Protein AF-A0A8T4TPI5-F1 (afdb_monomer)

Solvent-accessible surface area (backbone atoms only — not comparable to full-atom values): 15150 Å² total; per-residue (Å²): 133,92,78,91,82,72,87,60,70,64,58,47,64,71,56,67,77,68,87,88,70,86,59,66,70,62,62,51,50,67,58,43,61,70,60,72,73,58,93,68,73,50,94,55,44,44,75,39,58,54,72,59,51,50,54,52,34,55,71,71,66,66,53,58,93,90,56,84,72,44,51,48,48,31,82,65,56,78,74,47,68,67,57,54,51,52,48,50,54,56,45,48,72,74,40,58,87,75,62,61,73,71,59,54,55,55,50,50,52,54,70,44,34,49,74,21,34,40,31,26,70,84,42,61,72,38,48,58,44,23,30,44,40,48,43,45,55,70,75,71,49,50,73,70,53,52,50,47,44,38,54,46,42,55,54,49,48,58,56,32,62,35,44,85,76,35,74,43,80,77,46,77,47,76,46,98,88,69,51,75,49,71,43,70,44,73,34,29,50,46,75,75,43,47,87,52,65,66,60,49,48,43,39,73,71,65,38,46,64,59,44,53,13,51,50,43,13,46,70,76,48,66,70,75,60,84,85,52,52,53,44,56,51,50,61,53,52,49,35,72,77,31,56,77,41,33,59,57,48,52,52,52,47,54,54,56,70,74,92

Mean predicted aligned error: 12.54 Å

Structure (mmCIF, N/CA/C/O backbone):
data_AF-A0A8T4TPI5-F1
#
_entry.id   AF-A0A8T4TPI5-F1
#
loop_
_atom_site.group_PDB
_atom_site.id
_atom_site.type_symbol
_atom_site.label_atom_id
_atom_site.label_alt_id
_atom_site.label_comp_id
_atom_site.label_asym_id
_atom_site.label_entity_id
_atom_site.label_seq_id
_atom_site.pdbx_PDB_ins_code
_atom_site.Cartn_x
_atom_site.Cartn_y
_atom_site.Cartn_z
_atom_site.occupancy
_atom_site.B_iso_or_equiv
_atom_site.auth_seq_id
_atom_site.auth_comp_id
_atom_site.auth_asym_id
_atom_site.auth_atom_id
_atom_site.pdbx_PDB_model_num
ATOM 1 N N . MET A 1 1 ? -3.768 -23.698 -51.213 1.00 29.14 1 MET A N 1
ATOM 2 C CA . MET A 1 1 ? -3.410 -24.646 -50.132 1.00 29.14 1 MET A CA 1
ATOM 3 C C . MET A 1 1 ? -3.061 -23.866 -48.877 1.00 29.14 1 MET A C 1
ATOM 5 O O . MET A 1 1 ? -2.150 -23.052 -48.915 1.00 29.14 1 MET A O 1
ATOM 9 N N . LYS A 1 2 ? -3.807 -24.083 -47.787 1.00 34.25 2 LYS A N 1
ATOM 10 C CA . LYS A 1 2 ? -3.480 -23.578 -46.448 1.00 34.25 2 LYS A CA 1
ATOM 11 C C . LYS A 1 2 ? -2.189 -24.251 -45.969 1.00 34.25 2 LYS A C 1
ATOM 13 O O . LYS A 1 2 ? -2.152 -25.475 -45.899 1.00 34.25 2 LYS A O 1
ATOM 18 N N . LYS A 1 3 ? -1.179 -23.473 -45.583 1.00 27.05 3 LYS A N 1
ATOM 19 C CA . LYS A 1 3 ? -0.163 -23.897 -44.611 1.00 27.05 3 LYS A CA 1
ATOM 20 C C . LYS A 1 3 ? 0.016 -22.771 -43.600 1.00 27.05 3 LYS A C 1
ATOM 22 O O . LYS A 1 3 ? 0.669 -21.771 -43.865 1.00 27.05 3 LYS A O 1
ATOM 27 N N . ARG A 1 4 ? -0.665 -22.940 -42.464 1.00 37.34 4 ARG A N 1
ATOM 28 C CA . ARG A 1 4 ? -0.383 -22.251 -41.207 1.00 37.34 4 ARG A CA 1
ATOM 29 C C . ARG A 1 4 ? 0.904 -22.854 -40.653 1.00 37.34 4 ARG A C 1
ATOM 31 O O . ARG A 1 4 ? 0.915 -24.046 -40.369 1.00 37.34 4 ARG A O 1
ATOM 38 N N . ILE A 1 5 ? 1.940 -22.043 -40.501 1.00 31.45 5 ILE A N 1
ATOM 39 C CA . ILE A 1 5 ? 3.069 -22.287 -39.603 1.00 31.45 5 ILE A CA 1
ATOM 40 C C . ILE A 1 5 ? 3.511 -20.896 -39.135 1.00 31.45 5 ILE A C 1
ATOM 42 O O . ILE A 1 5 ? 3.711 -20.032 -39.977 1.00 31.45 5 ILE A O 1
ATOM 46 N N . LEU A 1 6 ? 3.731 -20.564 -37.875 1.00 27.95 6 LEU A N 1
ATOM 47 C CA . LEU A 1 6 ? 3.190 -20.962 -36.582 1.00 27.95 6 LEU A CA 1
ATOM 48 C C . LEU A 1 6 ? 3.851 -19.931 -35.631 1.00 27.95 6 LEU A C 1
ATOM 50 O O . LEU A 1 6 ? 5.059 -19.728 -35.754 1.00 27.95 6 LEU A O 1
ATOM 54 N N . PRO A 1 7 ? 3.137 -19.284 -34.697 1.00 31.83 7 PRO A N 1
ATOM 55 C CA . PRO A 1 7 ? 3.667 -18.284 -33.745 1.00 31.83 7 PRO A CA 1
ATOM 56 C C . PRO A 1 7 ? 4.712 -18.790 -32.722 1.00 31.83 7 PRO A C 1
ATOM 58 O O . PRO A 1 7 ? 4.902 -18.187 -31.671 1.00 31.83 7 PRO A O 1
ATOM 61 N N . TYR A 1 8 ? 5.402 -19.896 -33.001 1.00 32.34 8 TYR A N 1
ATOM 62 C CA . TYR A 1 8 ? 6.251 -20.617 -32.047 1.00 32.34 8 TYR A CA 1
ATOM 63 C C . TYR A 1 8 ? 7.688 -20.086 -31.990 1.00 32.34 8 TYR A C 1
ATOM 65 O O . TYR A 1 8 ? 8.479 -20.569 -31.188 1.00 32.34 8 TYR A O 1
ATOM 73 N N . LEU A 1 9 ? 8.035 -19.066 -32.782 1.00 28.03 9 LEU A N 1
ATOM 74 C CA . LEU A 1 9 ? 9.389 -18.506 -32.754 1.00 28.03 9 LEU A CA 1
ATOM 75 C C . LEU A 1 9 ? 9.625 -17.496 -31.619 1.00 28.03 9 LEU A C 1
ATOM 77 O O . LEU A 1 9 ? 10.772 -17.272 -31.256 1.00 28.03 9 LEU A O 1
ATOM 81 N N . ILE A 1 10 ? 8.576 -16.927 -31.010 1.00 33.97 10 ILE A N 1
ATOM 82 C CA . ILE A 1 10 ? 8.738 -15.997 -29.870 1.00 33.97 10 ILE A CA 1
ATOM 83 C C . ILE A 1 10 ? 8.586 -16.727 -28.527 1.00 33.97 10 ILE A C 1
ATOM 85 O O . ILE A 1 10 ? 9.301 -16.414 -27.577 1.00 33.97 10 ILE A O 1
ATOM 89 N N . ALA A 1 11 ? 7.803 -17.813 -28.488 1.00 31.47 11 ALA A N 1
ATOM 90 C CA . ALA A 1 11 ? 7.913 -18.818 -27.425 1.00 31.47 11 ALA A CA 1
ATOM 91 C C . ALA A 1 11 ? 9.338 -19.414 -27.340 1.00 31.47 11 ALA A C 1
ATOM 93 O O . ALA A 1 11 ? 9.777 -19.824 -26.269 1.00 31.47 11 ALA A O 1
ATOM 94 N N . GLY A 1 12 ? 10.094 -19.384 -28.446 1.00 28.28 12 GLY A N 1
ATOM 95 C CA . GLY A 1 12 ? 11.484 -19.836 -28.519 1.00 28.28 12 GLY A CA 1
ATOM 96 C C . GLY A 1 12 ? 12.511 -18.966 -27.783 1.00 28.28 12 GLY A C 1
ATOM 97 O O . GLY A 1 12 ? 13.580 -19.472 -27.473 1.00 28.28 12 GLY A O 1
ATOM 98 N N . LEU A 1 13 ? 12.219 -17.703 -27.445 1.00 28.77 13 LEU A N 1
ATOM 99 C CA . LEU A 1 13 ? 13.164 -16.862 -26.685 1.00 28.77 13 LEU A CA 1
ATOM 100 C C . LEU A 1 13 ? 12.911 -16.888 -25.176 1.00 28.77 13 LEU A C 1
ATOM 102 O O . LEU A 1 13 ? 13.855 -16.780 -24.401 1.00 28.77 13 LEU A O 1
ATOM 106 N N . ILE A 1 14 ? 11.671 -17.141 -24.757 1.00 38.47 14 ILE A N 1
ATOM 107 C CA . ILE A 1 14 ? 11.349 -17.427 -23.350 1.00 38.47 14 ILE A CA 1
ATOM 108 C C . ILE A 1 14 ? 11.743 -18.880 -23.009 1.00 38.47 14 ILE A C 1
ATOM 110 O O . ILE A 1 14 ? 12.145 -19.171 -21.887 1.00 38.47 14 ILE A O 1
ATOM 114 N N . GLY A 1 15 ? 11.740 -19.778 -24.005 1.00 28.55 15 GLY A N 1
ATOM 115 C CA . GLY A 1 15 ? 12.185 -21.169 -23.878 1.00 28.55 15 GLY A CA 1
ATOM 116 C C . GLY A 1 15 ? 13.703 -21.416 -23.901 1.00 28.55 15 GLY A C 1
ATOM 117 O O . GLY A 1 15 ? 14.108 -22.535 -23.608 1.00 28.55 15 GLY A O 1
ATOM 118 N N . MET A 1 16 ? 14.558 -20.430 -24.214 1.00 30.98 16 MET A N 1
ATOM 119 C CA . MET A 1 16 ? 16.025 -20.628 -24.249 1.00 30.98 16 MET A CA 1
ATOM 120 C C . MET A 1 16 ? 16.778 -20.166 -22.991 1.00 30.98 16 MET A C 1
ATOM 122 O O . MET A 1 16 ? 17.994 -20.319 -22.926 1.00 30.98 16 MET A O 1
ATOM 126 N N . ALA A 1 17 ? 16.076 -19.686 -21.961 1.00 30.77 17 ALA A N 1
ATOM 127 C CA . ALA A 1 17 ? 16.642 -19.509 -20.617 1.00 30.77 17 ALA A CA 1
ATOM 128 C C . ALA A 1 17 ? 16.324 -20.685 -19.672 1.00 30.77 17 ALA A C 1
ATOM 130 O O . ALA A 1 17 ? 16.552 -20.601 -18.469 1.00 30.77 17 ALA A O 1
ATOM 131 N N . GLY A 1 18 ? 15.807 -21.797 -20.198 1.00 34.53 18 GLY A N 1
ATOM 132 C CA . GLY A 1 18 ? 15.768 -23.057 -19.471 1.00 34.53 18 GLY A CA 1
ATOM 133 C C . GLY A 1 18 ? 17.001 -23.876 -19.811 1.00 34.53 18 GLY A C 1
ATOM 134 O O . GLY A 1 18 ? 17.026 -24.463 -20.882 1.00 34.53 18 GLY A O 1
ATOM 135 N N . LEU A 1 19 ? 17.989 -23.942 -18.916 1.00 31.08 19 LEU A N 1
ATOM 136 C CA . LEU A 1 19 ? 18.888 -25.097 -18.784 1.00 31.08 19 LEU A CA 1
ATOM 137 C C . LEU A 1 19 ? 19.578 -25.061 -17.410 1.00 31.08 19 LEU A C 1
ATOM 139 O O . LEU A 1 19 ? 20.742 -24.695 -17.282 1.00 31.08 19 LEU A O 1
ATOM 143 N N . ASN A 1 20 ? 18.799 -25.411 -16.381 1.00 32.03 20 ASN A N 1
ATOM 144 C CA . ASN A 1 20 ? 19.131 -26.356 -15.300 1.00 32.03 20 ASN A CA 1
ATOM 145 C C . ASN A 1 20 ? 18.455 -25.954 -13.987 1.00 32.03 20 ASN A C 1
ATOM 147 O O . ASN A 1 20 ? 18.952 -25.131 -13.229 1.00 32.03 20 ASN A O 1
ATOM 151 N N . GLY A 1 21 ? 17.328 -26.603 -13.721 1.00 30.94 21 GLY A N 1
ATOM 152 C CA . GLY A 1 21 ? 16.573 -26.495 -12.481 1.00 30.94 21 GLY A CA 1
ATOM 153 C C . GLY A 1 21 ? 15.093 -26.575 -12.805 1.00 30.94 21 GLY A C 1
ATOM 154 O O . GLY A 1 21 ? 14.614 -25.849 -13.671 1.00 30.94 21 GLY A O 1
ATOM 155 N N . ARG A 1 22 ? 14.357 -27.478 -12.154 1.00 37.44 22 ARG A N 1
ATOM 156 C CA . ARG A 1 22 ? 12.899 -27.335 -12.056 1.00 37.44 22 ARG A CA 1
ATOM 157 C C . ARG A 1 22 ? 12.634 -25.896 -11.612 1.00 37.44 22 ARG A C 1
ATOM 159 O O . ARG A 1 22 ? 13.161 -25.500 -10.583 1.00 37.44 22 ARG A O 1
ATOM 166 N N . THR A 1 23 ? 11.921 -25.107 -12.406 1.00 43.62 23 THR A N 1
ATOM 167 C CA . THR A 1 23 ? 11.711 -23.693 -12.093 1.00 43.62 23 THR A CA 1
ATOM 168 C C . THR A 1 23 ? 10.896 -23.582 -10.813 1.00 43.62 23 THR A C 1
ATOM 170 O O . THR A 1 23 ? 9.750 -24.035 -10.781 1.00 43.62 23 THR A O 1
ATOM 173 N N . ASP A 1 24 ? 11.472 -22.947 -9.794 1.00 43.09 24 ASP A N 1
ATOM 174 C CA . ASP A 1 24 ? 10.833 -22.614 -8.515 1.00 43.09 24 ASP A CA 1
ATOM 175 C C . ASP A 1 24 ? 9.445 -21.964 -8.692 1.00 43.09 24 ASP A C 1
ATOM 177 O O . ASP A 1 24 ? 8.563 -22.139 -7.860 1.00 43.09 24 ASP A O 1
ATOM 181 N N . ALA A 1 25 ? 9.196 -21.335 -9.845 1.00 36.22 25 ALA A N 1
ATOM 182 C CA . ALA A 1 25 ? 7.913 -20.765 -10.253 1.00 36.22 25 ALA A CA 1
ATOM 183 C C . ALA A 1 25 ? 6.732 -21.760 -10.296 1.00 36.22 25 ALA A C 1
ATOM 185 O O . ALA A 1 25 ? 5.597 -21.369 -10.038 1.00 36.22 25 ALA A O 1
ATOM 186 N N . GLN A 1 26 ? 6.960 -23.041 -10.615 1.00 34.03 26 GLN A N 1
ATOM 187 C CA . GLN A 1 26 ? 5.872 -24.029 -10.720 1.00 34.03 26 GLN A CA 1
ATOM 188 C C . GLN A 1 26 ? 5.568 -24.701 -9.369 1.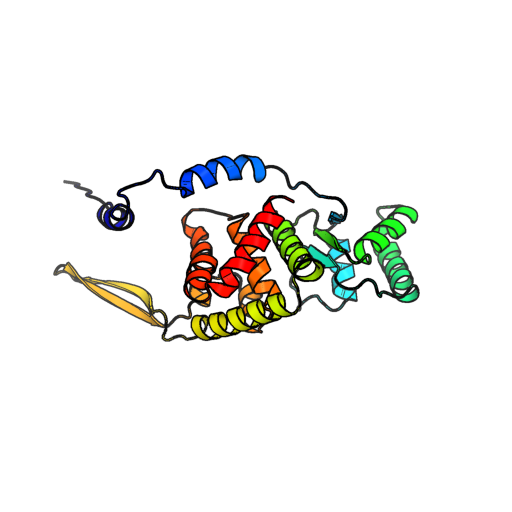00 34.03 26 GLN A C 1
ATOM 190 O O . GLN A 1 26 ? 4.421 -25.040 -9.099 1.00 34.03 26 GLN A O 1
ATOM 195 N N . ALA A 1 27 ? 6.569 -24.802 -8.484 1.00 37.50 27 ALA A N 1
ATOM 196 C CA . ALA A 1 27 ? 6.384 -25.209 -7.089 1.00 37.50 27 ALA A CA 1
ATOM 197 C C . ALA A 1 27 ? 5.752 -24.089 -6.237 1.00 37.50 27 ALA A C 1
ATOM 199 O O . ALA A 1 27 ? 4.955 -24.373 -5.345 1.00 37.50 27 ALA A O 1
ATOM 200 N N . GLN A 1 28 ? 6.046 -22.820 -6.552 1.00 42.03 28 GLN A N 1
ATOM 201 C CA . GLN A 1 28 ? 5.357 -21.661 -5.977 1.00 42.03 28 GLN A CA 1
ATOM 202 C C . GLN A 1 28 ? 3.863 -21.648 -6.342 1.00 42.03 28 GLN A C 1
ATOM 204 O O . GLN A 1 28 ? 3.039 -21.348 -5.488 1.00 42.03 28 GLN A O 1
ATOM 209 N N . TYR A 1 29 ? 3.491 -22.056 -7.560 1.00 39.28 29 TYR A N 1
ATOM 210 C CA . TYR A 1 29 ? 2.092 -22.068 -8.011 1.00 39.28 29 TYR A CA 1
ATOM 211 C C . TYR A 1 29 ? 1.203 -23.098 -7.282 1.00 39.28 29 TYR A C 1
ATOM 213 O O . TYR A 1 29 ? 0.083 -22.771 -6.897 1.00 39.28 29 TYR A O 1
ATOM 221 N N . GLU A 1 30 ? 1.692 -24.319 -7.032 1.00 36.88 30 GLU A N 1
ATOM 222 C CA . GLU A 1 30 ? 0.901 -25.373 -6.360 1.00 36.88 30 GLU A CA 1
ATOM 223 C C . GLU A 1 30 ? 0.801 -25.188 -4.829 1.00 36.88 30 GLU A C 1
ATOM 225 O O . GLU A 1 30 ? -0.139 -25.683 -4.204 1.00 36.88 30 GLU A O 1
ATOM 230 N N . GLY A 1 31 ? 1.734 -24.450 -4.210 1.00 40.59 31 GLY A N 1
ATOM 231 C CA . GLY A 1 31 ? 1.654 -24.058 -2.793 1.00 40.59 31 GLY A CA 1
ATOM 232 C C . GLY A 1 31 ? 0.689 -22.893 -2.534 1.00 40.59 31 GLY A C 1
ATOM 233 O O . GLY A 1 31 ? 0.001 -22.865 -1.515 1.00 40.59 31 GLY A O 1
ATOM 234 N N . VAL A 1 32 ? 0.588 -21.972 -3.494 1.00 43.09 32 VAL A N 1
ATOM 235 C CA . VAL A 1 32 ? -0.230 -20.752 -3.430 1.00 43.09 32 VAL A CA 1
ATOM 236 C C . VAL A 1 32 ? -1.726 -21.049 -3.619 1.00 43.09 32 VAL A C 1
ATOM 238 O O . VAL A 1 32 ? -2.560 -20.452 -2.947 1.00 43.09 32 VAL A O 1
ATOM 241 N N . GLU A 1 33 ? -2.099 -22.051 -4.420 1.00 37.97 33 GLU A N 1
ATOM 242 C CA . GLU A 1 33 ? -3.508 -22.388 -4.695 1.00 37.97 33 GLU A CA 1
ATOM 243 C C . GLU A 1 33 ? -4.279 -22.933 -3.467 1.00 37.97 33 GLU A C 1
ATOM 245 O O . GLU A 1 33 ? -5.498 -22.780 -3.384 1.00 37.97 33 GLU A O 1
ATOM 250 N N . LYS A 1 34 ? -3.583 -23.509 -2.471 1.00 41.25 34 LYS A N 1
ATOM 251 C CA . LYS A 1 34 ? -4.183 -23.922 -1.182 1.00 41.25 34 LYS A CA 1
ATOM 252 C C . LYS A 1 34 ? -4.255 -22.798 -0.145 1.00 41.25 34 LYS A C 1
ATOM 254 O O . LYS A 1 34 ? -5.138 -22.845 0.706 1.00 41.25 34 LYS A O 1
ATOM 259 N N . TRP A 1 35 ? -3.373 -21.802 -0.226 1.00 43.84 35 TRP A N 1
ATOM 260 C CA . TRP A 1 35 ? -3.414 -20.602 0.619 1.00 43.84 35 TRP A CA 1
ATOM 261 C C . TRP A 1 35 ? -4.467 -19.600 0.109 1.00 43.84 35 TRP A C 1
ATOM 263 O O . TRP A 1 35 ? -5.237 -19.039 0.880 1.00 43.84 35 TRP A O 1
ATOM 273 N N . LEU A 1 36 ? -4.614 -19.476 -1.214 1.00 42.94 36 LEU A N 1
ATOM 274 C CA . LEU A 1 36 ? -5.522 -18.534 -1.875 1.00 42.94 36 LEU A CA 1
ATOM 275 C C . LEU A 1 36 ? -7.024 -18.830 -1.722 1.00 42.94 36 LEU A C 1
ATOM 277 O O . LEU A 1 36 ? -7.832 -18.006 -2.152 1.00 42.94 36 LEU A O 1
ATOM 281 N N . GLN A 1 37 ? -7.463 -19.964 -1.163 1.00 47.22 37 GLN A N 1
ATOM 282 C CA . GLN A 1 37 ? -8.887 -20.345 -1.212 1.00 47.22 37 GLN A CA 1
ATOM 283 C C . GLN A 1 37 ? -9.767 -19.855 -0.052 1.00 47.22 37 GLN A C 1
ATOM 285 O O . GLN A 1 37 ? -10.985 -19.841 -0.219 1.00 47.22 37 GLN A O 1
ATOM 290 N N . ALA A 1 38 ? -9.220 -19.320 1.040 1.00 51.44 38 ALA A N 1
ATOM 291 C CA . ALA A 1 38 ? -10.027 -18.654 2.066 1.00 51.44 38 ALA A CA 1
ATOM 292 C C . ALA A 1 38 ? -9.346 -17.368 2.538 1.00 51.44 38 ALA A C 1
ATOM 294 O O . ALA A 1 38 ? -8.175 -17.377 2.894 1.00 51.44 38 ALA A O 1
ATOM 295 N N . ARG A 1 39 ? -10.089 -16.257 2.551 1.00 65.81 39 ARG A N 1
ATOM 296 C CA . ARG A 1 39 ? -9.702 -15.056 3.295 1.00 65.81 39 ARG A CA 1
ATOM 297 C C . ARG A 1 39 ? -9.785 -15.423 4.778 1.00 65.81 39 ARG A C 1
ATOM 299 O O . ARG A 1 39 ? -10.883 -15.484 5.324 1.00 65.81 39 ARG A O 1
ATOM 306 N N . VAL A 1 40 ? -8.662 -15.783 5.394 1.00 74.31 40 VAL A N 1
ATOM 307 C CA . VAL A 1 40 ? -8.619 -16.140 6.817 1.00 74.31 40 VAL A CA 1
ATOM 308 C C . VAL A 1 40 ? -8.260 -14.886 7.601 1.00 74.31 40 VAL A C 1
ATOM 310 O O . VAL A 1 40 ? -7.127 -14.420 7.532 1.00 74.31 40 VAL A O 1
ATOM 313 N N . LEU A 1 41 ? -9.245 -14.332 8.308 1.00 80.12 41 LEU A N 1
ATOM 314 C CA . LEU A 1 41 ? -9.031 -13.199 9.204 1.00 80.12 41 LEU A CA 1
ATOM 315 C C . LEU A 1 41 ? -8.348 -13.666 10.485 1.00 80.12 41 LEU A C 1
ATOM 317 O O . LEU A 1 41 ? -8.729 -14.684 11.070 1.00 80.12 41 LEU A O 1
ATOM 321 N N . GLN A 1 42 ? -7.369 -12.892 10.928 1.00 83.06 42 GLN A N 1
ATOM 322 C CA . GLN A 1 42 ? -6.704 -13.064 12.209 1.00 83.06 42 GLN A CA 1
ATOM 323 C C . GLN A 1 42 ? -7.327 -12.201 13.309 1.00 83.06 42 GLN A C 1
ATOM 325 O O . GLN A 1 42 ? -8.205 -11.368 13.080 1.00 83.06 42 GLN A O 1
ATOM 330 N N . GLU A 1 43 ? -6.843 -12.385 14.537 1.00 82.88 43 GLU A N 1
ATOM 331 C CA . GLU A 1 43 ? -7.146 -11.461 15.624 1.00 82.88 43 GLU A CA 1
ATOM 332 C C . GLU A 1 43 ? -6.717 -10.033 15.246 1.00 82.88 43 GLU A C 1
ATOM 334 O O . GLU A 1 43 ? -5.589 -9.791 14.817 1.00 82.88 43 GLU A O 1
ATOM 339 N N . GLY A 1 44 ? -7.637 -9.079 15.403 1.00 81.19 44 GLY A N 1
ATOM 340 C CA . GLY A 1 44 ? -7.417 -7.698 14.977 1.00 81.19 44 GLY A CA 1
ATOM 341 C C . GLY A 1 44 ? -7.809 -7.416 13.523 1.00 81.19 44 GLY A C 1
ATOM 342 O O . GLY A 1 44 ? -7.658 -6.282 13.081 1.00 81.19 44 GLY A O 1
ATOM 343 N N . GLU A 1 45 ? -8.336 -8.389 12.779 1.00 88.75 45 GLU A N 1
ATOM 344 C CA . GLU A 1 45 ? -8.785 -8.207 11.395 1.00 88.75 45 GLU A CA 1
ATOM 345 C C . GLU A 1 45 ? -10.298 -8.394 11.291 1.00 88.75 45 GLU A C 1
ATOM 347 O O . GLU A 1 45 ? -10.850 -9.391 11.761 1.00 88.75 45 GLU A O 1
ATOM 352 N N . TYR A 1 46 ? -10.985 -7.426 10.686 1.00 84.19 46 TYR A N 1
ATOM 353 C CA . TYR A 1 46 ? -12.444 -7.374 10.724 1.00 84.19 46 TYR A CA 1
ATOM 354 C C . TYR A 1 46 ? -13.040 -6.991 9.381 1.00 84.19 46 TYR A C 1
ATOM 356 O O . TYR A 1 46 ? -12.678 -5.975 8.789 1.00 84.19 46 TYR A O 1
ATOM 364 N N . GLU A 1 47 ? -14.035 -7.765 8.961 1.00 84.38 47 GLU A N 1
ATOM 365 C CA . GLU A 1 47 ? -14.939 -7.385 7.884 1.00 84.38 47 GLU A CA 1
ATOM 366 C C . GLU A 1 47 ? -16.056 -6.486 8.406 1.00 84.38 47 GLU A C 1
ATOM 368 O O . GLU A 1 47 ? -16.678 -6.760 9.438 1.00 84.38 47 GLU A O 1
ATOM 373 N N . VAL A 1 48 ? -16.337 -5.419 7.662 1.00 74.00 48 VAL A N 1
ATOM 374 C CA . VAL A 1 48 ? -17.464 -4.523 7.916 1.00 74.00 48 VAL A CA 1
ATOM 375 C C . VAL A 1 48 ? -18.230 -4.245 6.619 1.00 74.00 48 VAL A C 1
ATOM 377 O O . VAL A 1 48 ? -17.641 -4.283 5.535 1.00 74.00 48 VAL A O 1
ATOM 380 N N . PRO A 1 49 ? -19.534 -3.924 6.687 1.00 77.19 49 PRO A N 1
ATOM 381 C CA . PRO A 1 49 ? -20.281 -3.521 5.499 1.00 77.19 49 PRO A CA 1
ATOM 382 C C . PRO A 1 49 ? -19.655 -2.294 4.821 1.00 77.19 49 PRO A C 1
ATOM 384 O O . PRO A 1 49 ? -19.263 -1.356 5.512 1.00 77.19 49 PRO A O 1
ATOM 387 N N . GLN A 1 50 ? -19.627 -2.230 3.485 1.00 78.00 50 GLN A N 1
ATOM 388 C CA . GLN A 1 50 ? -18.970 -1.124 2.754 1.00 78.00 50 GLN A CA 1
ATOM 389 C C . GLN A 1 50 ? -19.448 0.265 3.214 1.00 78.00 50 GLN A C 1
ATOM 391 O O . GLN A 1 50 ? -18.645 1.149 3.474 1.00 78.00 50 GLN A O 1
ATOM 396 N N . LYS A 1 51 ? -20.755 0.436 3.436 1.00 73.50 51 LYS A N 1
ATOM 397 C CA . LYS A 1 51 ? -21.335 1.699 3.928 1.00 73.50 51 LYS A CA 1
ATOM 398 C C . LYS A 1 51 ? -20.772 2.168 5.279 1.00 73.50 51 LYS A C 1
ATOM 400 O O . LYS A 1 51 ? -20.758 3.361 5.561 1.00 73.50 51 LYS A O 1
ATOM 405 N N . VAL A 1 52 ? -20.353 1.229 6.132 1.00 73.56 52 VAL A N 1
ATOM 406 C CA . VAL A 1 52 ? -19.734 1.519 7.433 1.00 73.56 52 VAL A CA 1
ATOM 407 C C . VAL A 1 52 ? -18.342 2.089 7.206 1.00 73.56 52 VAL A C 1
ATOM 409 O O . VAL A 1 52 ? -17.974 3.106 7.790 1.00 73.56 52 VAL A O 1
ATOM 412 N N . LEU A 1 53 ? -17.590 1.420 6.336 1.00 76.62 53 LEU A N 1
ATOM 413 C CA . LEU A 1 53 ? -16.252 1.811 5.934 1.00 76.62 53 LEU A CA 1
ATOM 414 C C . LEU A 1 53 ? -16.257 3.196 5.266 1.00 76.62 53 LEU A C 1
ATOM 416 O O . LEU A 1 53 ? -15.500 4.072 5.679 1.00 76.62 53 LEU A O 1
ATOM 420 N N . ASP A 1 54 ? -17.177 3.428 4.328 1.00 76.75 54 ASP A N 1
ATOM 421 C CA . ASP A 1 54 ? -17.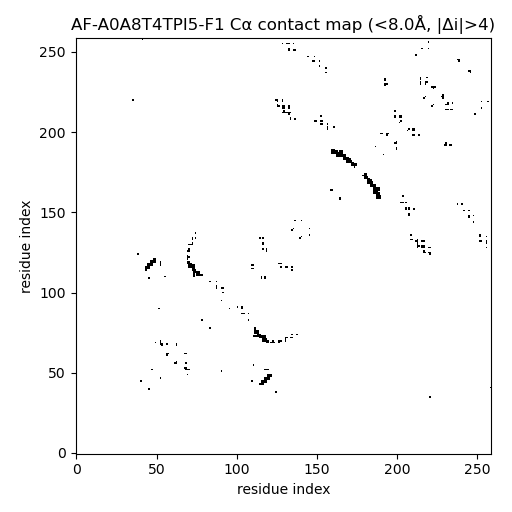336 4.704 3.622 1.00 76.75 54 ASP A CA 1
ATOM 422 C C . ASP A 1 54 ? -17.587 5.867 4.590 1.00 76.75 54 ASP A C 1
ATOM 424 O O . ASP A 1 54 ? -16.896 6.885 4.543 1.00 76.75 54 ASP A O 1
ATOM 428 N N . ALA A 1 55 ? -18.537 5.704 5.517 1.00 73.38 55 ALA A N 1
ATOM 429 C CA . ALA A 1 55 ? -18.880 6.736 6.493 1.00 73.38 55 ALA A CA 1
ATOM 430 C C . ALA A 1 55 ? -17.716 7.054 7.451 1.00 73.38 55 ALA A C 1
ATOM 432 O O . ALA A 1 55 ? -17.512 8.210 7.833 1.00 73.38 55 ALA A O 1
ATOM 433 N N . TRP A 1 56 ? -16.934 6.042 7.836 1.00 75.56 56 TRP A N 1
ATOM 434 C CA . TRP A 1 56 ? -15.740 6.225 8.663 1.00 75.56 56 TRP A CA 1
ATOM 435 C C . TRP A 1 56 ? -14.639 7.003 7.930 1.00 75.56 56 TRP A C 1
ATOM 437 O O . TRP A 1 56 ? -14.054 7.939 8.481 1.00 75.56 56 TRP A O 1
ATOM 447 N N . VAL A 1 57 ? -14.384 6.654 6.671 1.00 75.38 57 VAL A N 1
ATOM 448 C CA . VAL A 1 57 ? -13.379 7.317 5.833 1.00 75.38 57 VAL A CA 1
ATOM 449 C C . VAL A 1 57 ? -13.785 8.761 5.511 1.00 75.38 57 VAL A C 1
ATOM 451 O O . VAL A 1 57 ? -12.947 9.666 5.593 1.00 75.38 57 VAL A O 1
ATOM 454 N N . GLU A 1 58 ? -15.061 9.007 5.191 1.00 74.12 58 GLU A N 1
ATOM 455 C CA . GLU A 1 58 ? -15.602 10.359 4.983 1.00 74.12 58 GLU A CA 1
ATOM 456 C C . GLU A 1 58 ? -15.357 11.230 6.221 1.00 74.12 58 GLU A C 1
ATOM 458 O O . GLU A 1 58 ? -14.898 12.370 6.115 1.00 74.12 58 GLU A O 1
ATOM 463 N N . PHE A 1 59 ? -15.585 10.673 7.413 1.00 72.12 59 PHE A N 1
ATOM 464 C CA . PHE A 1 59 ? -15.337 11.373 8.666 1.00 72.12 59 PHE A CA 1
ATOM 465 C C . PHE A 1 59 ? -13.858 11.722 8.876 1.00 72.12 59 PHE A C 1
ATOM 467 O O . PHE A 1 59 ? -13.543 12.856 9.251 1.00 72.12 59 PHE A O 1
ATOM 474 N N . ARG A 1 60 ? -12.943 10.781 8.602 1.00 70.00 60 ARG A N 1
ATOM 475 C CA . ARG A 1 60 ? -11.493 11.040 8.650 1.00 70.00 60 ARG A CA 1
ATOM 476 C C . ARG A 1 60 ? -11.037 12.048 7.589 1.00 70.00 60 ARG A C 1
ATOM 478 O O . ARG A 1 60 ? -9.921 12.550 7.683 1.00 70.00 60 ARG A O 1
ATOM 485 N N . LYS A 1 61 ? -11.903 12.392 6.625 1.00 70.69 61 LYS A N 1
ATOM 486 C CA . LYS A 1 61 ? -11.586 13.187 5.426 1.00 70.69 61 LYS A CA 1
ATOM 487 C C . LYS A 1 61 ? -10.466 12.559 4.603 1.00 70.69 61 LYS A C 1
ATOM 489 O O . LYS A 1 61 ? -9.674 13.264 3.983 1.00 70.69 61 LYS A O 1
ATOM 494 N N . GLU A 1 62 ? -10.403 11.236 4.625 1.00 64.94 62 GLU A N 1
ATOM 495 C CA . GLU A 1 62 ? -9.362 10.473 3.944 1.00 64.94 62 GLU A CA 1
ATOM 496 C C . GLU A 1 62 ? -9.809 9.921 2.599 1.00 64.94 62 GLU A C 1
ATOM 498 O O . GLU A 1 62 ? -8.961 9.487 1.831 1.00 64.94 62 GLU A O 1
ATOM 503 N N . ALA A 1 63 ? -11.104 9.993 2.271 1.00 55.94 63 ALA A N 1
ATOM 504 C CA . ALA A 1 63 ? -11.589 9.626 0.946 1.00 55.94 63 ALA A CA 1
ATOM 505 C C . ALA A 1 63 ? -11.042 10.623 -0.091 1.00 55.94 63 ALA A C 1
ATOM 507 O O . ALA A 1 63 ? -11.439 11.797 -0.073 1.00 55.94 63 ALA A O 1
ATOM 508 N N . PRO A 1 64 ? -10.186 10.197 -1.035 1.00 50.97 64 PRO A N 1
ATOM 509 C CA . PRO A 1 64 ? -9.920 10.999 -2.212 1.00 50.97 64 PRO A CA 1
ATOM 510 C C . PRO A 1 64 ? -11.209 11.029 -3.043 1.00 50.97 64 PRO A C 1
ATOM 512 O O . PRO A 1 64 ? -11.803 9.988 -3.304 1.00 50.97 64 PRO A O 1
ATOM 515 N N . ASN A 1 65 ? -11.671 12.232 -3.395 1.00 43.19 65 ASN A N 1
ATOM 516 C CA . ASN A 1 65 ? -12.915 12.532 -4.121 1.00 43.19 65 ASN A CA 1
ATOM 517 C C . ASN A 1 65 ? -13.464 11.379 -4.998 1.00 43.19 65 ASN A C 1
ATOM 519 O O . ASN A 1 65 ? -13.139 11.289 -6.179 1.00 43.19 65 ASN A O 1
ATOM 523 N N . GLY A 1 66 ? -14.354 10.552 -4.437 1.00 48.22 66 GLY A N 1
ATOM 524 C CA . GLY A 1 66 ? -15.107 9.535 -5.179 1.00 48.22 66 GLY A CA 1
ATOM 525 C C . GLY A 1 66 ? -14.457 8.153 -5.337 1.00 48.22 66 GLY A C 1
ATOM 526 O O . GLY A 1 66 ? -15.053 7.320 -6.017 1.00 48.22 66 GLY A O 1
ATOM 527 N N . ILE A 1 67 ? -13.302 7.880 -4.721 1.00 53.56 67 ILE A N 1
ATOM 528 C CA . ILE A 1 67 ? -12.696 6.537 -4.702 1.00 53.56 67 ILE A CA 1
ATOM 529 C C . ILE A 1 67 ? -13.192 5.789 -3.460 1.00 53.56 67 ILE A C 1
ATOM 531 O O . ILE A 1 67 ? -13.012 6.250 -2.332 1.00 53.56 67 ILE A O 1
ATOM 535 N N . GLY A 1 68 ? -13.840 4.641 -3.672 1.00 62.47 68 GLY A N 1
ATOM 536 C CA . GLY A 1 68 ? -14.257 3.752 -2.589 1.00 62.47 68 GLY A CA 1
ATOM 537 C C . GLY A 1 68 ? -13.044 3.066 -1.969 1.00 62.47 68 GLY A C 1
ATOM 538 O O . GLY A 1 68 ? -12.289 2.393 -2.669 1.00 62.47 68 GLY A O 1
ATOM 539 N N . ILE A 1 69 ? -12.854 3.233 -0.661 1.00 74.81 69 ILE A N 1
ATOM 540 C CA . ILE A 1 69 ? -11.811 2.526 0.083 1.00 74.81 69 ILE A CA 1
ATOM 541 C C . ILE A 1 69 ? -12.323 1.124 0.414 1.00 74.81 69 ILE A C 1
ATOM 543 O O . ILE A 1 69 ? -13.399 0.969 0.990 1.00 74.81 69 ILE A O 1
ATOM 547 N N . ASN A 1 70 ? -11.546 0.100 0.064 1.00 84.81 70 ASN A N 1
ATOM 548 C CA . ASN A 1 70 ? -11.892 -1.300 0.322 1.00 84.81 70 ASN A CA 1
ATOM 549 C C . ASN A 1 70 ? -11.334 -1.821 1.657 1.00 84.81 70 ASN A C 1
ATOM 551 O O . ASN A 1 70 ? -11.758 -2.874 2.129 1.00 84.81 70 ASN A O 1
ATOM 555 N N . GLY A 1 71 ? -10.407 -1.101 2.284 1.00 87.62 71 GLY A N 1
ATOM 556 C CA . GLY A 1 71 ? -9.876 -1.416 3.604 1.00 87.62 71 GLY A CA 1
ATOM 557 C C . GLY A 1 71 ? -8.896 -0.356 4.090 1.00 87.62 71 GLY A C 1
ATOM 558 O O . GLY A 1 71 ? -8.474 0.494 3.313 1.00 87.62 71 GLY A O 1
ATOM 559 N N . PHE A 1 72 ? -8.587 -0.378 5.382 1.00 87.12 72 PHE A N 1
ATOM 560 C CA . PHE A 1 72 ? -7.518 0.421 5.967 1.00 87.12 72 PHE A CA 1
ATOM 561 C C . PHE A 1 72 ? -6.937 -0.271 7.207 1.00 87.12 72 PHE A C 1
ATOM 563 O O . PHE A 1 72 ? -7.651 -0.873 8.018 1.00 87.12 72 PHE A O 1
ATOM 570 N N . TYR A 1 73 ? -5.635 -0.115 7.398 1.00 90.19 73 TYR A N 1
ATOM 571 C CA . TYR A 1 73 ? -4.957 -0.350 8.662 1.00 90.19 73 TYR A CA 1
ATOM 572 C C . TYR A 1 73 ? -5.087 0.871 9.591 1.00 90.19 73 TYR A C 1
ATOM 574 O O . TYR A 1 73 ? -4.805 2.014 9.212 1.00 90.19 73 TYR A O 1
ATOM 582 N N . GLN A 1 74 ? -5.513 0.647 10.837 1.00 87.00 74 GLN A N 1
ATOM 583 C CA . GLN A 1 74 ? -5.701 1.713 11.816 1.00 87.00 74 GLN A CA 1
ATOM 584 C C . GLN A 1 74 ? -4.383 2.082 12.510 1.00 87.00 74 GLN A C 1
ATOM 586 O O . GLN A 1 74 ? -3.917 1.397 13.422 1.00 87.00 74 GLN A O 1
ATOM 591 N N . THR A 1 75 ? -3.813 3.221 12.114 1.00 81.69 75 THR A N 1
ATOM 592 C CA . THR A 1 75 ? -2.507 3.708 12.590 1.00 81.69 75 THR A CA 1
ATOM 593 C C . THR A 1 75 ? -2.580 4.535 13.881 1.00 81.69 75 THR A C 1
ATOM 595 O O . THR A 1 75 ? -1.654 4.475 14.696 1.00 81.69 75 THR A O 1
ATOM 598 N N . ASP A 1 76 ? -3.666 5.287 14.111 1.00 72.31 76 ASP A N 1
ATOM 599 C CA . ASP A 1 76 ? -3.814 6.179 15.275 1.00 72.31 76 ASP A CA 1
ATOM 600 C C . ASP A 1 76 ? -5.063 5.852 16.115 1.00 72.31 76 ASP A C 1
ATOM 602 O O . ASP A 1 76 ? -6.187 5.906 15.637 1.00 72.31 76 ASP A O 1
ATOM 606 N N . GLY A 1 77 ? -4.890 5.546 17.402 1.00 69.44 77 GLY A N 1
ATOM 607 C CA . GLY A 1 77 ? -5.998 5.260 18.324 1.00 69.44 77 GLY A CA 1
ATOM 608 C C . GLY A 1 77 ? -6.622 6.498 18.985 1.00 69.44 77 GLY A C 1
ATOM 609 O O . GLY A 1 77 ? -7.373 6.358 19.946 1.00 69.44 77 GLY A O 1
ATOM 610 N N . LYS A 1 78 ? -6.265 7.717 18.558 1.00 66.94 78 LYS A N 1
ATOM 611 C CA . LYS A 1 78 ? -6.541 8.973 19.290 1.00 66.94 78 LYS A CA 1
ATOM 612 C C . LYS A 1 78 ? -7.941 9.578 19.137 1.00 66.94 78 LYS A C 1
ATOM 614 O O . LYS A 1 78 ? -8.127 10.733 19.526 1.00 66.94 78 LYS A O 1
ATOM 619 N N . TYR A 1 79 ? -8.934 8.881 18.591 1.00 70.44 79 TYR A N 1
ATOM 620 C CA . TYR A 1 79 ? -10.259 9.500 18.464 1.00 70.44 79 TYR A CA 1
ATOM 621 C C . TYR A 1 79 ? -10.859 9.792 19.837 1.00 70.44 79 TYR A C 1
ATOM 623 O O . TYR A 1 79 ? -10.953 8.919 20.700 1.00 70.44 79 TYR A O 1
ATOM 631 N N . SER A 1 80 ? -11.249 11.050 20.043 1.00 67.19 80 SER A N 1
ATOM 632 C CA . SER A 1 80 ? -11.842 11.473 21.305 1.00 67.19 80 SER A CA 1
ATOM 633 C C . SER A 1 80 ? -13.197 10.795 21.516 1.00 67.19 80 SER A C 1
ATOM 635 O O . SER A 1 80 ? -13.866 10.386 20.563 1.00 67.19 80 SER A O 1
ATOM 637 N N . LYS A 1 81 ? -13.646 10.718 22.770 1.00 71.25 81 LYS A N 1
ATOM 638 C CA . LYS A 1 81 ? -14.974 10.186 23.083 1.00 71.25 81 LYS A CA 1
ATOM 639 C C . LYS A 1 81 ? -16.073 10.956 22.344 1.00 71.25 81 LYS A C 1
ATOM 641 O O . LYS A 1 81 ? -16.987 10.341 21.820 1.00 71.25 81 LYS A O 1
ATOM 646 N N . GLU A 1 82 ? -15.950 12.275 22.234 1.00 69.00 82 GLU A N 1
ATOM 647 C CA . GLU A 1 82 ? -16.903 13.131 21.516 1.00 69.00 82 GLU A CA 1
ATOM 648 C C . GLU A 1 82 ? -16.947 12.809 20.019 1.00 69.00 82 GLU A C 1
ATOM 650 O O . GLU A 1 82 ? -18.014 12.832 19.413 1.00 69.00 82 GLU A O 1
ATOM 655 N N . THR A 1 83 ? -15.795 12.473 19.432 1.00 68.50 83 THR A N 1
ATOM 656 C CA . THR A 1 83 ? -15.697 12.020 18.040 1.00 68.50 83 THR A CA 1
ATOM 657 C C . THR A 1 83 ? -16.430 10.695 17.852 1.00 68.50 83 THR A C 1
ATOM 659 O O . THR A 1 83 ? -17.253 10.560 16.948 1.00 68.50 83 THR A O 1
ATOM 662 N N . ILE A 1 84 ? -16.171 9.737 18.742 1.00 70.31 84 ILE A N 1
ATOM 663 C CA . ILE A 1 84 ? -16.819 8.425 18.737 1.00 70.31 84 ILE A CA 1
ATOM 664 C C . ILE A 1 84 ? -18.335 8.565 18.966 1.00 70.31 84 ILE A C 1
ATOM 666 O O . ILE A 1 84 ? -19.118 7.932 18.264 1.00 70.31 84 ILE A O 1
ATOM 670 N N . ASP A 1 85 ? -18.768 9.418 19.894 1.00 71.12 85 ASP A N 1
ATOM 671 C CA . ASP A 1 85 ? -20.182 9.639 20.217 1.00 71.12 85 ASP A CA 1
ATOM 672 C C . ASP A 1 85 ? -20.927 10.349 19.069 1.00 71.12 85 ASP A C 1
ATOM 674 O O . ASP A 1 85 ? -22.036 9.943 18.715 1.00 71.12 85 ASP A O 1
ATOM 678 N N . TYR A 1 86 ? -20.312 11.349 18.424 1.00 69.25 86 TYR A N 1
ATOM 679 C CA . TYR A 1 86 ? -20.857 11.991 17.219 1.00 69.25 86 TYR A CA 1
ATOM 680 C C . TYR A 1 86 ? -21.035 10.987 16.078 1.00 69.25 86 TYR A C 1
ATOM 682 O O . TYR A 1 86 ? -22.079 10.948 15.420 1.00 69.25 86 TYR A O 1
ATOM 690 N N . LEU A 1 87 ? -20.025 10.142 15.864 1.00 66.25 87 LEU A N 1
ATOM 691 C CA . LEU A 1 87 ? -20.074 9.095 14.859 1.00 66.25 87 LEU A CA 1
ATOM 692 C C . LEU A 1 87 ? -21.167 8.078 15.163 1.00 66.25 87 LEU A C 1
ATOM 694 O O . LEU A 1 87 ? -21.943 7.777 14.264 1.00 66.25 87 LEU A O 1
ATOM 698 N N . LYS A 1 88 ? -21.299 7.624 16.416 1.00 69.06 88 LYS A N 1
ATOM 699 C CA . LYS A 1 88 ? -22.413 6.777 16.870 1.00 69.06 88 LYS A CA 1
ATOM 700 C C . LYS A 1 88 ? -23.766 7.423 16.606 1.00 69.06 88 LYS A C 1
ATOM 702 O O . LYS A 1 88 ? -24.694 6.733 16.193 1.00 69.06 88 LYS A O 1
ATOM 707 N N . GLU A 1 89 ? -23.910 8.733 16.798 1.00 69.00 89 GLU A N 1
ATOM 708 C CA . GLU A 1 89 ? -25.161 9.438 16.501 1.00 69.00 89 GLU A CA 1
ATOM 709 C C . GLU A 1 89 ? -25.470 9.458 14.994 1.00 69.00 89 GLU A C 1
ATOM 711 O O . GLU A 1 89 ? -26.598 9.163 14.591 1.00 69.00 89 GLU A O 1
ATOM 716 N N . LYS A 1 90 ? -24.475 9.754 14.148 1.00 64.69 90 LYS A N 1
ATOM 717 C CA . LYS A 1 90 ? -24.616 9.696 12.683 1.00 64.69 90 LYS A CA 1
ATOM 718 C C . LYS A 1 90 ? -24.916 8.270 12.201 1.00 64.69 90 LYS A C 1
ATOM 720 O O . LYS A 1 90 ? -25.895 8.060 11.488 1.00 64.69 90 LYS A O 1
ATOM 725 N N . PHE A 1 91 ? -24.145 7.290 12.671 1.00 66.38 91 PHE A N 1
ATOM 726 C CA . PHE A 1 91 ? -24.301 5.870 12.353 1.00 66.38 91 PHE A CA 1
ATOM 727 C C . PHE A 1 91 ? -25.636 5.313 12.807 1.00 66.38 91 PHE A C 1
ATOM 729 O O . PHE A 1 91 ? -26.292 4.605 12.056 1.00 66.38 91 PHE A O 1
ATOM 736 N N . SER A 1 92 ? -26.057 5.614 14.035 1.00 60.59 92 SER A N 1
ATOM 737 C CA . SER A 1 92 ? -27.321 5.105 14.560 1.00 60.59 92 SER A CA 1
ATOM 738 C C . SER A 1 92 ? -28.499 5.606 13.737 1.00 60.59 92 SER A C 1
ATOM 740 O O . SER A 1 92 ? -29.443 4.852 13.572 1.00 60.59 92 SER A O 1
ATOM 742 N N . LYS A 1 93 ? -28.457 6.796 13.127 1.00 60.22 93 LYS A N 1
ATOM 743 C CA . LYS A 1 93 ? -29.520 7.256 12.213 1.00 60.22 93 LYS A CA 1
ATOM 744 C C . LYS A 1 93 ? -29.549 6.487 10.884 1.00 60.22 93 LYS A C 1
ATOM 746 O O . LYS A 1 93 ? -30.632 6.254 10.360 1.00 60.22 93 LYS A O 1
ATOM 751 N N . GLU A 1 94 ? -28.403 6.044 10.374 1.00 55.22 94 GLU A N 1
ATOM 752 C CA . GLU A 1 94 ? -28.295 5.319 9.094 1.00 55.22 94 GLU A CA 1
ATOM 753 C C . GLU A 1 94 ? -28.411 3.784 9.244 1.00 55.22 94 GLU A C 1
ATOM 755 O O . GLU A 1 94 ? -28.910 3.097 8.350 1.00 55.22 94 GLU A O 1
ATOM 760 N N . ILE A 1 95 ? -28.015 3.236 10.398 1.00 49.62 95 ILE A N 1
ATOM 761 C CA . ILE A 1 95 ? -28.001 1.797 10.726 1.00 49.62 95 ILE A CA 1
ATOM 762 C C . ILE A 1 95 ? -29.157 1.379 11.649 1.00 49.62 95 ILE A C 1
ATOM 764 O O . ILE A 1 95 ? -29.431 0.188 11.753 1.00 49.62 95 ILE A O 1
ATOM 768 N N . SER A 1 96 ? -29.914 2.300 12.263 1.00 46.56 96 SER A N 1
ATOM 769 C CA . SER A 1 96 ? -31.106 1.956 13.080 1.00 46.56 96 SER A CA 1
ATOM 770 C C . SER A 1 96 ? -32.190 1.182 12.323 1.00 46.56 96 SER A C 1
ATOM 772 O O . SER A 1 96 ? -33.050 0.573 12.952 1.00 46.56 96 SER A O 1
ATOM 774 N N . SER A 1 97 ? -32.137 1.144 10.990 1.00 50.50 97 SER A N 1
ATOM 775 C CA . SER A 1 97 ? -32.968 0.255 10.171 1.00 50.50 97 SER A CA 1
ATOM 776 C C . SER A 1 97 ? -32.501 -1.211 10.161 1.00 50.50 97 SER A C 1
ATOM 778 O O . SER A 1 97 ? -33.226 -2.066 9.658 1.00 50.50 97 SER A O 1
ATOM 780 N N . MET A 1 98 ? -31.313 -1.513 10.698 1.00 47.34 98 MET A N 1
ATOM 781 C CA . MET A 1 98 ? -30.663 -2.821 10.603 1.00 47.34 98 MET A CA 1
ATOM 782 C C . MET A 1 98 ? -30.303 -3.468 11.957 1.00 47.34 98 MET A C 1
ATOM 784 O O . MET A 1 98 ? -30.555 -4.662 12.062 1.00 47.34 98 MET A O 1
ATOM 788 N N . HIS A 1 99 ? -29.795 -2.772 12.998 1.00 50.66 99 HIS A N 1
ATOM 789 C CA . HIS A 1 99 ? -29.325 -3.442 14.246 1.00 50.66 99 HIS A CA 1
ATOM 790 C C . HIS A 1 99 ? -29.357 -2.608 15.564 1.00 50.66 99 HIS A C 1
ATOM 792 O O . HIS A 1 99 ? -29.571 -1.398 15.548 1.00 50.66 99 HIS A O 1
ATOM 798 N N . ASP A 1 100 ? -29.150 -3.293 16.710 1.00 53.62 100 ASP A N 1
ATOM 799 C CA . ASP A 1 100 ? -29.197 -2.820 18.120 1.00 53.62 100 ASP A CA 1
ATOM 800 C C . ASP A 1 100 ? -27.986 -1.940 18.544 1.00 53.62 100 ASP A C 1
ATOM 802 O O . ASP A 1 100 ? -26.894 -2.051 17.986 1.00 53.62 100 ASP A O 1
ATOM 806 N N . LYS A 1 101 ? -28.138 -1.088 19.573 1.00 55.31 101 LYS A N 1
ATOM 807 C CA . LYS A 1 101 ? -27.115 -0.130 20.059 1.00 55.31 101 LYS A CA 1
ATOM 808 C C . LYS A 1 101 ? -25.787 -0.784 20.459 1.00 55.31 101 LYS A C 1
ATOM 810 O O . LYS A 1 101 ? -24.734 -0.225 20.164 1.00 55.31 101 LYS A O 1
ATOM 815 N N . ASN A 1 102 ? -25.822 -1.967 21.075 1.00 55.06 102 ASN A N 1
ATOM 816 C CA . ASN A 1 102 ? -24.613 -2.684 21.505 1.00 55.06 102 ASN A CA 1
ATOM 817 C C . ASN A 1 102 ? -23.707 -3.078 20.323 1.00 55.06 102 ASN A C 1
ATOM 819 O O . ASN A 1 102 ? -22.488 -3.118 20.462 1.00 55.06 102 ASN A O 1
ATOM 823 N N . TYR A 1 103 ? -24.292 -3.318 19.147 1.00 58.66 103 TYR A N 1
ATOM 824 C CA . TYR A 1 103 ? -23.552 -3.627 17.923 1.00 58.66 103 TYR A CA 1
ATOM 825 C C . TYR A 1 103 ? -22.771 -2.408 17.410 1.00 58.66 103 TYR A C 1
ATOM 827 O O . TYR A 1 103 ? -21.634 -2.534 16.960 1.00 58.66 103 TYR A O 1
ATOM 835 N N . SER A 1 104 ? -23.349 -1.210 17.548 1.00 60.94 104 SER A N 1
ATOM 836 C CA . SER A 1 104 ? -22.677 0.039 17.184 1.00 60.94 104 SER A CA 1
ATOM 837 C C . SER A 1 104 ? -21.442 0.292 18.051 1.00 60.94 104 SER A C 1
ATOM 839 O O . SER A 1 104 ? -20.413 0.698 17.520 1.00 60.94 104 SER A O 1
ATOM 841 N N . ASP A 1 105 ? -21.515 0.046 19.362 1.00 61.69 105 ASP A N 1
ATOM 842 C CA . ASP A 1 105 ? -20.387 0.265 20.277 1.00 61.69 105 ASP A CA 1
ATOM 843 C C . ASP A 1 105 ? -19.192 -0.640 19.950 1.00 61.69 105 ASP A C 1
ATOM 845 O O . ASP A 1 105 ? -18.058 -0.161 19.875 1.00 61.69 105 ASP A O 1
ATOM 849 N N . SER A 1 106 ? -19.442 -1.927 19.696 1.00 67.44 106 SER A N 1
ATOM 850 C CA . SER A 1 106 ? -18.406 -2.872 19.268 1.00 67.44 106 SER A CA 1
ATOM 851 C C . SER A 1 106 ? -17.783 -2.481 17.928 1.00 67.44 106 SER A C 1
ATOM 853 O O . SER A 1 106 ? -16.563 -2.528 17.792 1.00 67.44 106 SER A O 1
ATOM 855 N N . LEU A 1 107 ? -18.596 -2.042 16.964 1.00 72.44 107 LEU A N 1
ATOM 856 C CA . LEU A 1 107 ? -18.124 -1.637 15.642 1.00 72.44 107 LEU A CA 1
ATOM 857 C C . LEU A 1 107 ? -17.203 -0.415 15.705 1.00 72.44 107 LEU A C 1
ATOM 859 O O . LEU A 1 107 ? -16.142 -0.415 15.090 1.00 72.44 107 LEU A O 1
ATOM 863 N N . PHE A 1 108 ? -17.559 0.606 16.486 1.00 71.38 108 PHE A N 1
ATOM 864 C CA . PHE A 1 108 ? -16.695 1.777 16.639 1.00 71.38 108 PHE A CA 1
ATOM 865 C C . PHE A 1 108 ? -15.384 1.452 17.333 1.00 71.38 108 PHE A C 1
ATOM 867 O O . PHE A 1 108 ? -14.346 1.921 16.881 1.00 71.38 108 PHE A O 1
ATOM 874 N N . ASN A 1 109 ? -15.417 0.613 18.371 1.00 75.25 109 ASN A N 1
ATOM 875 C CA . ASN A 1 109 ? -14.188 0.144 19.003 1.00 75.25 109 ASN A CA 1
ATOM 876 C C . ASN A 1 109 ? -13.289 -0.577 17.991 1.00 75.25 109 ASN A C 1
ATOM 878 O O . ASN A 1 109 ? -12.084 -0.346 17.990 1.00 75.25 109 ASN A O 1
ATOM 882 N N . ILE A 1 110 ? -13.858 -1.400 17.105 1.00 79.62 110 ILE A N 1
ATOM 883 C CA . ILE A 1 110 ? -13.108 -2.054 16.027 1.00 79.62 110 ILE A CA 1
ATOM 884 C C . ILE A 1 110 ? -12.471 -1.013 15.093 1.00 79.62 110 ILE A C 1
ATOM 886 O O . ILE A 1 110 ? -11.264 -1.067 14.869 1.00 79.62 110 ILE A O 1
ATOM 890 N N . LEU A 1 111 ? -13.248 -0.042 14.603 1.00 76.56 111 LEU A N 1
ATOM 891 C CA . LEU A 1 111 ? -12.788 0.972 13.644 1.00 76.56 111 LEU A CA 1
ATOM 892 C C . LEU A 1 111 ? -11.718 1.918 14.215 1.00 76.56 111 LEU A C 1
ATOM 894 O O . LEU A 1 111 ? -10.852 2.384 13.480 1.00 76.56 111 LEU A O 1
ATOM 898 N N . SER A 1 112 ? -11.776 2.220 15.515 1.00 77.00 112 SER A N 1
ATOM 899 C CA . SER A 1 112 ? -10.898 3.205 16.156 1.00 77.00 112 SER A CA 1
ATOM 900 C C . SER A 1 112 ? -9.666 2.612 16.839 1.00 77.00 112 SER A C 1
ATOM 902 O O . SER A 1 112 ? -8.795 3.366 17.272 1.00 77.00 112 SER A O 1
ATOM 904 N N . THR A 1 113 ? -9.596 1.291 17.014 1.00 81.56 113 THR A N 1
ATOM 905 C CA . THR A 1 113 ? -8.492 0.659 17.750 1.00 81.56 113 THR A CA 1
ATOM 906 C C . THR A 1 113 ? -7.267 0.532 16.858 1.00 81.56 113 THR A C 1
ATOM 908 O O . THR A 1 113 ? -7.296 -0.146 15.834 1.00 81.56 113 THR A O 1
ATOM 911 N N . LYS A 1 114 ? -6.169 1.176 17.269 1.00 87.94 114 LYS A N 1
ATOM 912 C CA . LYS A 1 114 ? -4.862 1.022 16.623 1.00 87.94 114 LYS A CA 1
ATOM 913 C C . LYS A 1 114 ? -4.477 -0.458 16.551 1.00 87.94 114 LYS A C 1
ATOM 915 O O . LYS A 1 114 ? -4.665 -1.176 17.530 1.00 87.94 114 LYS A O 1
ATOM 920 N N . GLY A 1 115 ? -3.900 -0.880 15.430 1.00 86.88 115 GLY A N 1
ATOM 921 C CA . GLY A 1 115 ? -3.484 -2.270 15.225 1.00 86.88 115 GLY A 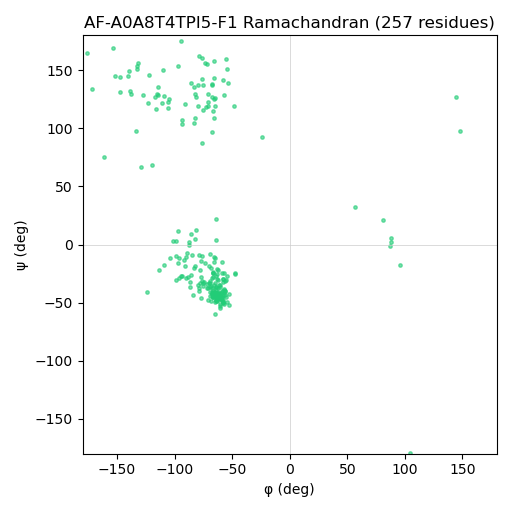CA 1
ATOM 922 C C . GLY A 1 115 ? -4.525 -3.102 14.479 1.00 86.88 115 GLY A C 1
ATOM 923 O O . GLY A 1 115 ? -4.192 -4.158 13.929 1.00 86.88 115 GLY A O 1
ATOM 924 N N . ASN A 1 116 ? -5.772 -2.622 14.424 1.00 88.69 116 ASN A N 1
ATOM 925 C CA . ASN A 1 116 ? -6.818 -3.293 13.674 1.00 88.69 116 ASN A CA 1
ATOM 926 C C . ASN A 1 116 ? -6.672 -3.047 12.173 1.00 88.69 116 ASN A C 1
ATOM 928 O O . ASN A 1 116 ? -6.354 -1.941 11.731 1.00 88.69 116 ASN A O 1
ATOM 932 N N . ILE A 1 117 ? -6.969 -4.083 11.400 1.00 90.25 117 ILE A N 1
ATOM 933 C CA . ILE A 1 117 ? -7.194 -4.003 9.963 1.00 90.25 117 ILE A CA 1
ATOM 934 C C . ILE A 1 117 ? -8.692 -4.131 9.739 1.00 90.25 117 ILE A C 1
ATOM 936 O O . ILE A 1 117 ? -9.326 -5.090 10.186 1.00 90.25 117 ILE A O 1
ATOM 940 N N . VAL A 1 118 ? -9.259 -3.152 9.049 1.00 87.25 118 VAL A N 1
ATOM 941 C CA . VAL A 1 118 ? -10.676 -3.130 8.708 1.00 87.25 118 VAL A CA 1
ATOM 942 C C . VAL A 1 118 ? -10.790 -3.212 7.205 1.00 87.25 118 VAL A C 1
ATOM 944 O O . VAL A 1 118 ? -10.163 -2.444 6.484 1.00 87.25 118 VAL A O 1
ATOM 947 N N . ILE A 1 119 ? -11.615 -4.128 6.728 1.00 89.44 119 ILE A N 1
ATOM 948 C CA . ILE A 1 119 ? -11.821 -4.363 5.305 1.00 89.44 119 ILE A CA 1
ATOM 949 C C . ILE A 1 119 ? -13.310 -4.441 4.996 1.00 89.44 119 ILE A C 1
ATOM 951 O O . ILE A 1 119 ? -14.123 -4.850 5.825 1.00 89.44 119 ILE A O 1
ATOM 955 N N . SER A 1 120 ? -13.673 -4.065 3.779 1.00 85.06 120 SER A N 1
ATOM 956 C CA . SER A 1 120 ? -15.028 -4.247 3.285 1.00 85.06 120 SER A CA 1
ATOM 957 C C . SER A 1 120 ? -15.353 -5.731 3.147 1.00 85.06 120 SER A C 1
ATOM 959 O O . SER A 1 120 ? -14.523 -6.537 2.705 1.00 85.06 120 SER A O 1
ATOM 961 N N . GLU A 1 121 ? -16.598 -6.081 3.459 1.00 79.19 121 GLU A N 1
ATOM 962 C CA . GLU A 1 121 ? -17.188 -7.395 3.174 1.00 79.19 121 GLU A CA 1
ATOM 963 C C . GLU A 1 121 ? -17.086 -7.773 1.683 1.00 79.19 121 GLU A C 1
ATOM 965 O O . GLU A 1 121 ? -17.014 -8.951 1.346 1.00 79.19 121 GLU A O 1
ATOM 970 N N . ASN A 1 122 ? -17.027 -6.776 0.789 1.00 82.44 122 ASN A N 1
ATOM 971 C CA . ASN A 1 122 ? -16.918 -6.968 -0.659 1.00 82.44 122 ASN A CA 1
ATOM 972 C C . ASN A 1 122 ? -15.493 -6.752 -1.190 1.00 82.44 122 ASN A C 1
ATOM 974 O O . ASN A 1 122 ? -15.288 -6.779 -2.404 1.00 82.44 122 ASN A O 1
ATOM 978 N N . ALA A 1 123 ? -14.519 -6.484 -0.315 1.00 82.94 123 ALA A N 1
ATOM 979 C CA . ALA A 1 123 ? -13.164 -6.193 -0.754 1.00 82.94 123 ALA A CA 1
ATOM 980 C C . ALA A 1 123 ? -12.497 -7.431 -1.377 1.00 82.94 123 ALA A C 1
ATOM 982 O O . ALA A 1 123 ? -12.586 -8.528 -0.811 1.00 82.94 123 ALA A O 1
ATOM 983 N N . PRO A 1 124 ? -11.772 -7.249 -2.493 1.00 81.31 124 PRO A N 1
ATOM 984 C CA . PRO A 1 124 ? -10.878 -8.266 -3.030 1.00 81.31 124 PRO A CA 1
ATOM 985 C C . PRO A 1 124 ? -9.835 -8.745 -2.005 1.00 81.31 124 PRO A C 1
ATOM 987 O O . PRO A 1 124 ? -9.544 -8.071 -1.011 1.00 81.31 124 PRO A O 1
ATOM 990 N N . LYS A 1 125 ? -9.259 -9.931 -2.225 1.00 77.88 125 LYS A N 1
ATOM 991 C CA . LYS A 1 125 ? -8.368 -10.584 -1.243 1.00 77.88 125 LYS A CA 1
ATOM 992 C C . LYS A 1 125 ? -7.049 -9.842 -1.072 1.00 77.88 125 LYS A C 1
ATOM 994 O O . LYS A 1 125 ? -6.523 -9.762 0.036 1.00 77.88 125 LYS A O 1
ATOM 999 N N . GLU A 1 126 ? -6.534 -9.286 -2.156 1.00 83.38 126 GLU A N 1
ATOM 1000 C CA . GLU A 1 126 ? -5.332 -8.468 -2.201 1.00 83.38 126 GLU A CA 1
ATOM 1001 C C . GLU A 1 126 ? -5.435 -7.235 -1.300 1.00 83.38 126 GLU A C 1
ATOM 1003 O O . GLU A 1 126 ? -4.412 -6.789 -0.797 1.00 83.38 126 GLU A O 1
ATOM 1008 N N . ILE A 1 127 ? -6.645 -6.746 -0.993 1.00 87.62 127 ILE A N 1
ATOM 1009 C CA . ILE A 1 127 ? -6.836 -5.639 -0.047 1.00 87.62 127 ILE A CA 1
ATOM 1010 C C . ILE A 1 127 ? -6.447 -6.049 1.374 1.00 87.62 127 ILE A C 1
ATOM 1012 O O . ILE A 1 127 ? -5.825 -5.271 2.085 1.00 87.62 127 ILE A O 1
ATOM 1016 N N . LEU A 1 128 ? -6.751 -7.278 1.804 1.00 88.69 128 LEU A N 1
ATOM 1017 C CA . LEU A 1 128 ? -6.304 -7.734 3.125 1.00 88.69 128 LEU A CA 1
ATOM 1018 C C . LEU A 1 128 ? -4.772 -7.788 3.187 1.00 88.69 128 LEU A C 1
ATOM 1020 O O . LEU A 1 128 ? -4.177 -7.324 4.155 1.00 88.69 128 LEU A O 1
ATOM 1024 N N . VAL A 1 129 ? -4.133 -8.304 2.136 1.00 90.44 129 VAL A N 1
ATOM 1025 C CA . VAL A 1 129 ? -2.668 -8.338 2.047 1.00 90.44 129 VAL A CA 1
ATOM 1026 C C . VAL A 1 129 ? -2.085 -6.923 2.029 1.00 90.44 129 VAL A C 1
ATOM 1028 O O . VAL A 1 129 ? -1.125 -6.657 2.747 1.00 90.44 129 VAL A O 1
ATOM 1031 N N . HIS A 1 130 ? -2.687 -6.011 1.266 1.00 90.94 130 HIS A N 1
ATOM 1032 C CA . HIS A 1 130 ? -2.319 -4.598 1.211 1.00 90.94 130 HIS A CA 1
ATOM 1033 C C . HIS A 1 130 ? -2.293 -3.973 2.613 1.00 90.94 130 HIS A C 1
ATOM 1035 O O . HIS A 1 130 ? -1.270 -3.440 3.047 1.00 90.94 130 HIS A O 1
ATOM 1041 N N . GLU A 1 131 ? -3.371 -4.136 3.383 1.00 92.25 131 GLU A N 1
ATOM 1042 C CA . GLU A 1 131 ? -3.442 -3.587 4.739 1.00 92.25 131 GLU A CA 1
ATOM 1043 C C . GLU A 1 131 ? -2.501 -4.285 5.728 1.00 92.25 131 GLU A C 1
ATOM 1045 O O . GLU A 1 131 ? -1.933 -3.634 6.609 1.00 92.25 131 GLU A O 1
ATOM 1050 N N . ARG A 1 132 ? -2.256 -5.591 5.573 1.00 93.50 132 ARG A N 1
ATOM 1051 C CA . ARG A 1 132 ? -1.250 -6.307 6.374 1.00 93.50 132 ARG A CA 1
ATOM 1052 C C . ARG A 1 132 ? 0.160 -5.797 6.114 1.00 93.50 132 ARG A C 1
ATOM 1054 O O . ARG A 1 132 ? 0.933 -5.654 7.060 1.00 93.50 132 ARG A O 1
ATOM 1061 N N . MET A 1 133 ? 0.486 -5.457 4.868 1.00 94.50 133 MET A N 1
ATOM 1062 C CA . MET A 1 133 ? 1.759 -4.815 4.541 1.00 94.50 133 MET A CA 1
ATOM 1063 C C . MET A 1 133 ? 1.889 -3.471 5.265 1.00 94.50 133 MET A C 1
ATOM 1065 O O . MET A 1 133 ? 2.933 -3.211 5.865 1.00 94.50 133 MET A O 1
ATOM 1069 N N . HIS A 1 134 ? 0.839 -2.639 5.278 1.00 93.56 134 HIS A N 1
ATOM 1070 C CA . HIS A 1 134 ? 0.829 -1.393 6.056 1.00 93.56 134 HIS A CA 1
ATOM 1071 C C . HIS A 1 134 ? 1.027 -1.628 7.552 1.00 93.56 134 HIS A C 1
ATOM 1073 O O . HIS A 1 134 ? 1.867 -0.964 8.166 1.00 93.56 134 HIS A O 1
ATOM 1079 N N . LYS A 1 135 ? 0.305 -2.596 8.124 1.00 94.50 135 LYS A N 1
ATOM 1080 C CA . LYS A 1 135 ? 0.450 -2.980 9.530 1.00 94.50 135 LYS A CA 1
ATOM 1081 C C . LYS A 1 135 ? 1.882 -3.393 9.853 1.00 94.50 135 LYS A C 1
ATOM 1083 O O . LYS A 1 135 ? 2.483 -2.824 10.761 1.00 94.50 135 LYS A O 1
ATOM 1088 N N . TYR A 1 136 ? 2.459 -4.302 9.069 1.00 95.19 136 TYR A N 1
ATOM 1089 C CA . TYR A 1 136 ? 3.836 -4.754 9.262 1.00 95.19 136 TYR A CA 1
ATOM 1090 C C . TYR A 1 136 ? 4.834 -3.594 9.142 1.00 95.19 136 TYR A C 1
ATOM 1092 O O . TYR A 1 136 ? 5.736 -3.452 9.969 1.00 95.19 136 TYR A O 1
ATOM 1100 N N . MET A 1 137 ? 4.677 -2.732 8.130 1.00 94.62 137 MET A N 1
ATOM 1101 C CA . MET A 1 137 ? 5.539 -1.560 7.972 1.00 94.62 137 MET A CA 1
ATOM 1102 C C . MET A 1 137 ? 5.502 -0.664 9.202 1.00 94.62 137 MET A C 1
ATOM 1104 O O . MET A 1 137 ? 6.547 -0.174 9.621 1.00 94.62 137 MET A O 1
ATOM 1108 N N . GLU A 1 138 ? 4.326 -0.446 9.783 1.00 93.12 138 GLU A N 1
ATOM 1109 C CA . GLU A 1 138 ? 4.181 0.472 10.902 1.00 93.12 138 GLU A CA 1
ATOM 1110 C C . GLU A 1 138 ? 4.631 -0.125 12.239 1.00 93.12 138 GLU A C 1
ATOM 1112 O O . GLU A 1 138 ? 5.273 0.580 13.022 1.00 93.12 138 GLU A O 1
ATOM 1117 N N . GLU A 1 139 ? 4.319 -1.397 12.494 1.00 92.94 139 GLU A N 1
ATOM 1118 C CA . GLU A 1 139 ? 4.520 -2.043 13.796 1.00 92.94 139 GLU A CA 1
ATOM 1119 C C . GLU A 1 139 ? 5.852 -2.793 13.918 1.00 92.94 139 GLU A C 1
ATOM 1121 O O . GLU A 1 139 ? 6.381 -2.911 15.026 1.00 92.94 139 GLU A O 1
ATOM 1126 N N . ASN A 1 140 ? 6.421 -3.277 12.808 1.00 95.50 140 ASN A N 1
ATOM 1127 C CA . ASN A 1 140 ? 7.565 -4.194 12.838 1.00 95.50 140 ASN A CA 1
ATOM 1128 C C . ASN A 1 140 ? 8.856 -3.598 12.268 1.00 95.50 140 ASN A C 1
ATOM 1130 O O . ASN A 1 140 ? 9.940 -4.079 12.606 1.00 95.50 140 ASN A O 1
ATOM 1134 N N . LEU A 1 141 ? 8.782 -2.567 11.421 1.00 95.94 141 LEU A N 1
ATOM 1135 C CA . LEU A 1 141 ? 9.983 -1.941 10.869 1.00 95.94 141 LEU A CA 1
ATOM 1136 C C . LEU A 1 141 ? 10.551 -0.869 11.794 1.00 95.94 141 LEU A C 1
ATOM 1138 O O . LEU A 1 141 ? 9.842 -0.015 12.327 1.00 95.94 141 LEU A O 1
ATOM 1142 N N . THR A 1 142 ? 11.876 -0.857 11.905 1.00 96.69 142 THR A N 1
ATOM 1143 C CA . THR A 1 142 ? 12.596 0.231 12.568 1.00 96.69 142 THR A CA 1
ATOM 1144 C C . THR A 1 142 ? 12.574 1.505 11.721 1.00 96.69 142 THR A C 1
ATOM 1146 O O . THR A 1 142 ? 12.532 1.451 10.493 1.00 96.69 142 THR A O 1
ATOM 1149 N N . GLU A 1 143 ? 12.724 2.672 12.351 1.00 95.38 143 GLU A N 1
ATOM 1150 C CA . GLU A 1 143 ? 12.821 3.955 11.631 1.00 95.38 143 GLU A CA 1
ATOM 1151 C C . GLU A 1 143 ? 13.957 3.980 10.594 1.00 95.38 143 GLU A C 1
ATOM 1153 O O . GLU A 1 143 ? 13.833 4.598 9.538 1.00 95.38 143 GLU A O 1
ATOM 1158 N N . LYS A 1 144 ? 15.058 3.259 10.852 1.00 96.25 144 LYS A N 1
ATOM 1159 C CA . LYS A 1 144 ? 16.159 3.111 9.891 1.00 96.25 144 LYS A CA 1
ATOM 1160 C C . LYS A 1 144 ? 15.728 2.323 8.651 1.00 96.25 144 LYS A C 1
ATOM 1162 O O . LYS A 1 144 ? 16.110 2.682 7.541 1.00 96.25 144 LYS A O 1
ATOM 1167 N N . GLU A 1 145 ? 14.961 1.253 8.834 1.00 96.56 145 GLU A N 1
ATOM 1168 C CA . GLU A 1 145 ? 14.437 0.449 7.728 1.00 96.56 145 GLU A CA 1
ATOM 1169 C C . GLU A 1 145 ? 13.388 1.227 6.937 1.00 96.56 145 GLU A C 1
ATOM 1171 O O . GLU A 1 145 ? 13.486 1.275 5.714 1.00 96.56 145 GLU A O 1
ATOM 1176 N N . LYS A 1 146 ? 12.467 1.925 7.617 1.00 95.38 146 LYS A N 1
ATOM 1177 C CA . LYS A 1 146 ? 11.502 2.834 6.977 1.00 95.38 146 LYS A CA 1
ATOM 1178 C C . LYS A 1 146 ? 12.216 3.895 6.130 1.00 95.38 146 LYS A C 1
ATOM 1180 O O . LYS A 1 146 ? 11.847 4.117 4.979 1.00 95.38 146 LYS A O 1
ATOM 1185 N N . ALA A 1 147 ? 13.275 4.513 6.661 1.00 93.94 147 ALA A N 1
ATOM 1186 C CA . ALA A 1 147 ? 14.070 5.499 5.928 1.00 93.94 147 ALA A CA 1
ATOM 1187 C C . ALA A 1 147 ? 14.756 4.903 4.686 1.00 93.94 147 ALA A C 1
ATOM 1189 O O . ALA A 1 147 ? 14.693 5.503 3.615 1.00 93.94 147 ALA A O 1
ATOM 1190 N N . GLY A 1 148 ? 15.359 3.714 4.806 1.00 94.00 148 GLY A N 1
ATOM 1191 C CA . GLY A 1 148 ? 15.994 3.029 3.675 1.00 94.00 148 GLY A CA 1
ATOM 1192 C C . GLY A 1 148 ? 14.996 2.621 2.587 1.00 94.00 148 GLY A C 1
ATOM 1193 O O . GLY A 1 148 ? 15.254 2.825 1.403 1.00 94.00 148 GLY A O 1
ATOM 1194 N N . LEU A 1 149 ? 13.825 2.111 2.980 1.00 94.44 149 LEU A N 1
ATOM 1195 C CA . LEU A 1 149 ? 12.735 1.803 2.054 1.00 94.44 149 LEU A CA 1
ATOM 1196 C C . LEU A 1 149 ? 12.225 3.060 1.340 1.00 94.44 149 LEU A C 1
ATOM 1198 O O . LEU A 1 149 ? 11.976 3.024 0.135 1.00 94.44 149 LEU A O 1
ATOM 1202 N N . ARG A 1 150 ? 12.092 4.180 2.054 1.00 93.88 150 ARG A N 1
ATOM 1203 C CA . ARG A 1 150 ? 11.669 5.451 1.461 1.00 93.88 150 ARG A CA 1
ATOM 1204 C C . ARG A 1 150 ? 12.673 5.968 0.431 1.00 93.88 150 ARG A C 1
ATOM 1206 O O . ARG A 1 150 ? 12.275 6.287 -0.681 1.00 93.88 150 ARG A O 1
ATOM 1213 N N . GLU A 1 151 ? 13.964 5.981 0.761 1.00 93.75 151 GLU A N 1
ATOM 1214 C CA . GLU A 1 151 ? 15.017 6.413 -0.169 1.00 93.75 151 GLU A CA 1
ATOM 1215 C C . GLU A 1 151 ? 15.073 5.531 -1.429 1.00 93.75 151 GLU A C 1
ATOM 1217 O O . GLU A 1 151 ? 15.182 6.036 -2.550 1.00 93.75 151 GLU A O 1
ATOM 1222 N N . ALA A 1 152 ? 14.959 4.210 -1.267 1.00 93.19 152 ALA A N 1
ATOM 1223 C CA . ALA A 1 152 ? 14.905 3.279 -2.391 1.00 93.19 152 ALA A CA 1
ATOM 1224 C C . ALA A 1 152 ? 13.669 3.517 -3.273 1.00 93.19 152 ALA A C 1
ATOM 1226 O O . ALA A 1 152 ? 13.771 3.522 -4.500 1.00 93.19 152 ALA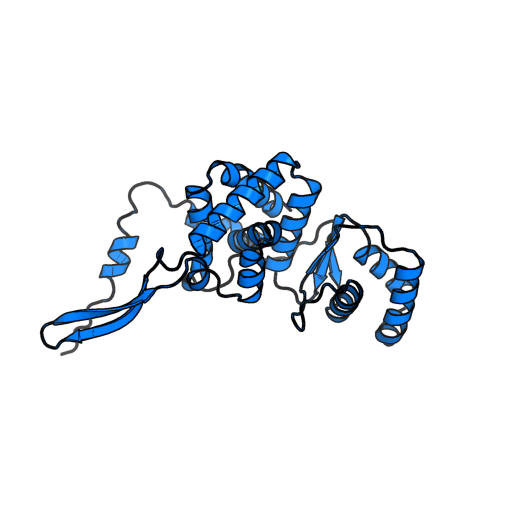 A O 1
ATOM 1227 N N . GLN A 1 153 ? 12.508 3.766 -2.663 1.00 91.69 153 GLN A N 1
ATOM 1228 C CA . GLN A 1 153 ? 11.280 4.066 -3.394 1.00 91.69 153 GLN A CA 1
ATOM 1229 C C . GLN A 1 153 ? 11.386 5.390 -4.158 1.00 91.69 153 GLN A C 1
ATOM 1231 O O . GLN A 1 153 ? 11.054 5.414 -5.341 1.00 91.69 153 GLN A O 1
ATOM 1236 N N . ASP A 1 154 ? 11.918 6.452 -3.551 1.00 91.00 154 ASP A N 1
ATOM 1237 C CA . ASP A 1 154 ? 12.108 7.750 -4.210 1.00 91.00 154 ASP A CA 1
ATOM 1238 C C . ASP A 1 154 ? 13.016 7.620 -5.450 1.00 91.00 154 ASP A C 1
ATOM 1240 O O . ASP A 1 154 ? 12.706 8.131 -6.535 1.00 91.00 154 ASP A O 1
ATOM 1244 N N . ASN A 1 155 ? 14.124 6.883 -5.320 1.00 90.31 155 ASN A N 1
ATOM 1245 C CA . ASN A 1 155 ? 15.048 6.609 -6.422 1.00 90.31 155 ASN A CA 1
ATOM 1246 C C . ASN A 1 155 ? 14.387 5.792 -7.538 1.00 90.31 155 ASN A C 1
ATOM 1248 O O . ASN A 1 155 ? 14.508 6.135 -8.722 1.00 90.31 155 ASN A O 1
ATOM 1252 N N . PHE A 1 156 ? 13.651 4.744 -7.168 1.00 90.19 156 PHE A N 1
ATOM 1253 C CA . PHE A 1 156 ? 12.927 3.910 -8.115 1.00 90.19 156 PHE A CA 1
ATOM 1254 C C . PHE A 1 156 ? 11.812 4.684 -8.823 1.00 90.19 156 PHE A C 1
ATOM 1256 O O . PHE A 1 156 ? 11.665 4.557 -10.037 1.00 90.19 156 PHE A O 1
ATOM 1263 N N . VAL A 1 157 ? 11.070 5.541 -8.114 1.00 86.81 157 VAL A N 1
ATOM 1264 C CA . VAL A 1 157 ? 10.011 6.368 -8.705 1.00 86.81 157 VAL A CA 1
ATOM 1265 C C . VAL A 1 157 ? 10.579 7.390 -9.675 1.00 86.81 157 VAL A C 1
ATOM 1267 O O . VAL A 1 157 ? 10.048 7.558 -10.777 1.00 86.81 157 VAL A O 1
ATOM 1270 N N . LYS A 1 158 ? 11.688 8.038 -9.311 1.00 88.69 158 LYS A N 1
ATOM 1271 C CA . LYS A 1 158 ? 12.389 8.975 -10.191 1.00 88.69 158 LYS A CA 1
ATOM 1272 C C . LYS A 1 158 ? 12.848 8.297 -11.480 1.00 88.69 158 LYS A C 1
ATOM 1274 O O . LYS A 1 158 ? 12.617 8.835 -12.561 1.00 88.69 158 LYS A O 1
ATOM 1279 N N . TRP A 1 159 ? 13.461 7.117 -11.376 1.00 89.56 159 TRP A N 1
ATOM 1280 C CA . TRP A 1 159 ? 13.865 6.331 -12.542 1.00 89.56 159 TRP A CA 1
ATOM 1281 C C . TRP A 1 159 ? 12.652 5.864 -13.354 1.00 89.56 159 TRP A C 1
ATOM 1283 O O . TRP A 1 159 ? 12.583 6.076 -14.563 1.00 89.56 159 TRP A O 1
ATOM 1293 N N . GLY A 1 160 ? 11.656 5.277 -12.698 1.00 86.44 160 GLY A N 1
ATOM 1294 C CA . GLY A 1 160 ? 10.493 4.705 -13.360 1.00 86.44 160 GLY A CA 1
ATOM 1295 C C . GLY A 1 160 ? 9.581 5.748 -14.007 1.00 86.44 160 GLY A C 1
ATOM 1296 O O . GLY A 1 160 ? 8.839 5.404 -14.922 1.00 86.44 160 GLY A O 1
ATOM 1297 N N . SER A 1 161 ? 9.664 7.016 -13.592 1.00 85.12 161 SER A N 1
ATOM 1298 C CA . SER A 1 161 ? 8.922 8.144 -14.173 1.00 85.12 161 SER A CA 1
ATOM 1299 C C . SER A 1 161 ? 9.649 8.839 -15.333 1.00 85.12 161 SER A C 1
ATOM 1301 O O . SER A 1 161 ? 9.057 9.696 -15.994 1.00 85.12 161 SER A O 1
ATOM 1303 N N . ASP A 1 162 ? 10.908 8.492 -15.619 1.00 83.56 162 ASP A N 1
ATOM 1304 C CA . ASP A 1 162 ? 11.630 9.052 -16.763 1.00 83.56 162 ASP A CA 1
ATOM 1305 C C . ASP A 1 162 ? 11.130 8.424 -18.074 1.00 83.56 162 ASP A C 1
ATOM 1307 O O . ASP A 1 162 ? 11.284 7.231 -18.344 1.00 83.56 162 ASP A O 1
ATOM 1311 N N . ARG A 1 163 ? 10.537 9.264 -18.929 1.00 74.00 163 ARG A N 1
ATOM 1312 C CA . ARG A 1 163 ? 9.993 8.880 -20.242 1.00 74.00 163 ARG A CA 1
ATOM 1313 C C . ARG A 1 163 ? 11.060 8.434 -21.240 1.00 74.00 163 ARG A C 1
ATOM 1315 O O . ARG A 1 163 ? 10.712 7.949 -22.311 1.00 74.00 163 ARG A O 1
ATOM 1322 N N . ASN A 1 164 ? 12.342 8.628 -20.947 1.00 75.00 164 ASN A N 1
ATOM 1323 C CA . ASN A 1 164 ? 13.424 8.153 -21.803 1.00 75.00 164 ASN A CA 1
ATOM 1324 C C . ASN A 1 164 ? 13.806 6.693 -21.534 1.00 75.00 164 ASN A C 1
ATOM 1326 O O . ASN A 1 164 ? 14.564 6.132 -22.320 1.00 75.00 164 ASN A O 1
ATOM 1330 N N . ASN A 1 165 ? 13.275 6.073 -20.476 1.00 69.69 165 ASN A N 1
ATOM 1331 C CA . ASN A 1 165 ? 13.691 4.733 -20.069 1.00 69.69 165 ASN A CA 1
ATOM 1332 C C . ASN A 1 165 ? 12.997 3.602 -20.832 1.00 69.69 165 ASN A C 1
ATOM 1334 O O . ASN A 1 165 ? 13.528 2.493 -20.865 1.00 69.69 165 ASN A O 1
ATOM 1338 N N . LEU A 1 166 ? 11.844 3.849 -21.464 1.00 77.44 166 LEU A N 1
ATOM 1339 C CA . LEU A 1 166 ? 11.132 2.837 -22.242 1.00 77.44 166 LEU A CA 1
ATOM 1340 C C . LEU A 1 166 ? 10.519 3.390 -23.529 1.00 77.44 166 LEU A C 1
ATOM 1342 O O . LEU A 1 166 ? 9.960 4.488 -23.582 1.00 77.44 166 LEU A O 1
ATOM 1346 N N . GLU A 1 167 ? 10.532 2.541 -24.552 1.00 79.50 167 GLU A N 1
ATOM 1347 C CA . GLU A 1 167 ? 9.762 2.720 -25.775 1.00 79.50 167 GLU A CA 1
ATOM 1348 C C . GLU A 1 167 ? 8.697 1.624 -25.898 1.00 79.50 167 GLU A C 1
ATOM 1350 O O . GLU A 1 167 ? 8.951 0.438 -25.667 1.00 79.50 167 GLU A O 1
ATOM 1355 N N . GLU A 1 168 ? 7.482 2.025 -26.266 1.00 78.75 168 GLU A N 1
ATOM 1356 C CA . GLU A 1 168 ? 6.372 1.125 -26.569 1.00 78.75 168 GLU A CA 1
ATOM 1357 C C . GLU A 1 168 ? 6.084 1.157 -28.072 1.00 78.75 168 GLU A C 1
ATOM 1359 O O . GLU A 1 168 ? 5.884 2.227 -28.652 1.00 78.75 168 GLU A O 1
ATOM 1364 N N . ILE A 1 169 ? 6.044 -0.015 -28.712 1.00 81.56 169 ILE A N 1
ATOM 1365 C CA . ILE A 1 169 ? 5.630 -0.141 -30.112 1.00 81.56 169 ILE A CA 1
ATOM 1366 C C . ILE A 1 169 ? 4.121 0.100 -30.197 1.00 81.56 169 ILE A C 1
ATOM 1368 O O . ILE A 1 169 ? 3.329 -0.640 -29.627 1.00 81.56 169 ILE A O 1
ATOM 1372 N N . THR A 1 170 ? 3.727 1.122 -30.949 1.00 82.19 170 THR A N 1
ATOM 1373 C CA . THR A 1 170 ? 2.323 1.524 -31.130 1.00 82.19 170 THR A CA 1
ATOM 1374 C C . THR A 1 170 ? 1.718 1.002 -32.424 1.00 82.19 170 THR A C 1
ATOM 1376 O O . THR A 1 170 ? 0.512 0.782 -32.497 1.00 82.19 170 THR A O 1
ATOM 1379 N N . GLN A 1 171 ? 2.536 0.836 -33.463 1.00 82.12 171 GLN A N 1
ATOM 1380 C CA . GLN A 1 171 ? 2.102 0.403 -34.789 1.00 82.12 171 GLN A CA 1
ATOM 1381 C C . GLN A 1 171 ? 3.201 -0.432 -35.437 1.00 82.12 171 GLN A C 1
ATOM 1383 O O . GLN A 1 171 ? 4.384 -0.146 -35.250 1.00 82.12 171 GLN A O 1
ATOM 1388 N N . ILE A 1 172 ? 2.795 -1.445 -36.201 1.00 87.38 172 ILE A N 1
ATOM 1389 C CA . ILE A 1 172 ? 3.676 -2.312 -36.984 1.00 87.38 172 ILE A CA 1
ATOM 1390 C C . ILE A 1 172 ? 3.145 -2.325 -38.417 1.00 87.38 172 ILE A C 1
ATOM 1392 O O . ILE A 1 172 ? 1.966 -2.600 -38.641 1.00 87.38 172 ILE A O 1
ATOM 1396 N N . TRP A 1 173 ? 4.016 -2.056 -39.383 1.00 87.38 173 TRP A N 1
ATOM 1397 C CA . TRP A 1 173 ? 3.732 -2.148 -40.810 1.00 87.38 173 TRP A CA 1
ATOM 1398 C C . TRP A 1 173 ? 4.614 -3.213 -41.439 1.00 87.38 173 TRP A C 1
ATOM 1400 O O . TRP A 1 173 ? 5.835 -3.171 -41.317 1.00 87.38 173 TRP A O 1
ATOM 1410 N N . THR A 1 174 ? 3.997 -4.150 -42.153 1.00 89.50 174 THR A N 1
ATOM 1411 C CA . THR A 1 174 ? 4.716 -5.118 -42.983 1.00 89.50 174 THR A CA 1
ATOM 1412 C C . THR A 1 174 ? 4.550 -4.730 -44.444 1.00 89.50 174 THR A C 1
ATOM 1414 O O . THR A 1 174 ? 3.439 -4.690 -44.974 1.00 89.50 174 THR A O 1
ATOM 1417 N N . HIS A 1 175 ? 5.665 -4.415 -45.087 1.00 86.12 175 HIS A N 1
ATOM 1418 C CA . HIS A 1 175 ? 5.737 -4.046 -46.492 1.00 86.12 175 HIS A CA 1
ATOM 1419 C C . HIS A 1 175 ? 5.611 -5.287 -47.384 1.00 86.12 175 HIS A C 1
ATOM 1421 O O . HIS A 1 175 ? 5.827 -6.420 -46.952 1.00 86.12 175 HIS A O 1
ATOM 1427 N N . LYS A 1 176 ? 5.256 -5.086 -48.660 1.00 84.06 176 LYS A N 1
ATOM 1428 C CA . LYS A 1 176 ? 5.058 -6.184 -49.631 1.00 84.06 176 LYS A CA 1
ATOM 1429 C C . LYS A 1 176 ? 6.333 -6.992 -49.912 1.00 84.06 176 LYS A C 1
ATOM 1431 O O . LYS A 1 176 ? 6.234 -8.125 -50.368 1.00 84.06 176 LYS A O 1
ATOM 1436 N N . ASP A 1 177 ? 7.498 -6.409 -49.647 1.00 86.00 177 ASP A N 1
ATOM 1437 C CA . ASP A 1 177 ? 8.827 -7.019 -49.761 1.00 86.00 177 ASP A CA 1
ATOM 1438 C C . ASP A 1 177 ? 9.265 -7.770 -48.485 1.00 86.00 177 ASP A C 1
ATOM 1440 O O . ASP A 1 177 ? 10.370 -8.303 -48.431 1.00 86.00 177 ASP A O 1
ATOM 1444 N N . GLY A 1 178 ? 8.407 -7.830 -47.459 1.00 83.12 178 GLY A N 1
ATOM 1445 C CA . GLY A 1 178 ? 8.687 -8.491 -46.184 1.00 83.12 178 GLY A CA 1
ATOM 1446 C C . GLY A 1 178 ? 9.391 -7.610 -45.149 1.00 83.12 178 GLY A C 1
ATOM 1447 O O . GLY A 1 178 ? 9.606 -8.064 -44.024 1.00 83.12 178 GLY A O 1
ATOM 1448 N N . ARG A 1 179 ? 9.719 -6.352 -45.471 1.00 88.19 179 ARG A N 1
ATOM 1449 C CA . ARG A 1 179 ? 10.293 -5.405 -44.507 1.00 88.19 179 ARG A CA 1
ATOM 1450 C C . ARG A 1 179 ? 9.266 -5.049 -43.430 1.00 88.19 179 ARG A C 1
ATOM 1452 O O . ARG A 1 179 ? 8.102 -4.803 -43.738 1.00 88.19 179 ARG A O 1
ATOM 1459 N N . VAL A 1 180 ? 9.696 -4.990 -42.172 1.00 85.81 180 VAL A N 1
ATOM 1460 C CA . VAL A 1 180 ? 8.850 -4.593 -41.036 1.00 85.81 180 VAL A CA 1
ATOM 1461 C C . VAL A 1 180 ? 9.317 -3.238 -40.516 1.00 85.81 180 VAL A C 1
ATOM 1463 O O . VAL A 1 180 ? 10.473 -3.085 -40.136 1.00 85.81 180 VAL A O 1
ATOM 1466 N N . GLU A 1 181 ? 8.419 -2.260 -40.500 1.00 85.06 181 GLU A N 1
ATOM 1467 C CA . GLU A 1 181 ? 8.612 -0.967 -39.840 1.00 85.06 181 GLU A CA 1
ATOM 1468 C C . GLU A 1 181 ? 7.702 -0.887 -38.617 1.00 85.06 181 GLU A C 1
ATOM 1470 O O . GLU A 1 181 ? 6.615 -1.464 -38.599 1.00 85.06 181 GLU A O 1
ATOM 1475 N N . TYR A 1 182 ? 8.118 -0.152 -37.594 1.00 85.31 182 TYR A N 1
ATOM 1476 C CA . TYR A 1 182 ? 7.305 0.072 -36.408 1.00 85.31 182 TYR A CA 1
ATOM 1477 C C . TYR A 1 182 ? 7.431 1.513 -35.926 1.00 85.31 182 TYR A C 1
ATOM 1479 O O . TYR A 1 182 ? 8.462 2.158 -36.103 1.00 85.31 182 TYR A O 1
ATOM 1487 N N . LYS A 1 183 ? 6.362 2.024 -35.313 1.00 87.50 183 LYS A N 1
ATOM 1488 C CA . LYS A 1 183 ? 6.344 3.338 -34.663 1.00 87.50 183 LYS A CA 1
ATOM 1489 C C . LYS A 1 183 ? 6.366 3.147 -33.164 1.00 87.50 183 LYS A C 1
ATOM 1491 O O . LYS A 1 183 ? 5.461 2.513 -32.617 1.00 87.50 183 LYS A O 1
ATOM 1496 N N . THR A 1 184 ? 7.356 3.729 -32.504 1.00 84.94 184 THR A N 1
ATOM 1497 C CA . THR A 1 184 ? 7.433 3.747 -31.046 1.00 84.94 184 THR A CA 1
ATOM 1498 C C . THR A 1 184 ? 6.886 5.053 -30.475 1.00 84.94 184 THR A C 1
ATOM 1500 O O . THR A 1 184 ? 6.857 6.090 -31.144 1.00 84.94 184 THR A O 1
ATOM 1503 N N . LYS A 1 185 ? 6.408 4.999 -29.232 1.00 85.62 185 LYS A N 1
ATOM 1504 C CA . LYS A 1 185 ? 6.206 6.173 -28.377 1.00 85.62 185 LYS A CA 1
ATOM 1505 C C . LYS A 1 185 ? 7.024 5.987 -27.100 1.00 85.62 185 LYS A C 1
ATOM 1507 O O . LYS A 1 185 ? 7.154 4.869 -26.603 1.00 85.62 185 LYS A O 1
ATOM 1512 N N . LYS A 1 186 ? 7.538 7.088 -26.564 1.00 84.50 186 LYS A N 1
ATOM 1513 C CA . LYS A 1 186 ? 8.162 7.123 -25.239 1.00 84.50 186 LYS A CA 1
ATOM 1514 C C . LYS A 1 186 ? 7.090 6.962 -24.161 1.00 84.50 186 LYS A C 1
ATOM 1516 O O . LYS A 1 186 ? 6.092 7.685 -24.195 1.00 84.50 186 LYS A O 1
ATOM 1521 N N . VAL A 1 187 ? 7.296 6.036 -23.229 1.00 83.00 187 VAL A N 1
ATOM 1522 C CA . VAL A 1 187 ? 6.417 5.793 -22.071 1.00 83.00 187 VAL A CA 1
ATOM 1523 C C . VAL A 1 187 ? 7.254 5.711 -20.802 1.00 83.00 187 VAL A C 1
ATOM 1525 O O . VAL A 1 187 ? 8.445 5.414 -20.869 1.00 83.00 187 VAL A O 1
ATOM 1528 N N . THR A 1 188 ? 6.655 5.986 -19.646 1.00 84.06 188 THR A N 1
ATOM 1529 C CA . THR A 1 188 ? 7.339 5.720 -18.374 1.00 84.06 188 THR A CA 1
ATOM 1530 C C . THR A 1 188 ? 7.263 4.229 -18.032 1.00 84.06 188 THR A C 1
ATOM 1532 O O . THR A 1 188 ? 6.442 3.494 -18.589 1.00 84.06 188 THR A O 1
ATOM 1535 N N . TYR A 1 189 ? 8.123 3.770 -17.121 1.00 84.44 189 TYR A N 1
ATOM 1536 C CA . TYR A 1 189 ? 8.061 2.411 -16.586 1.00 84.44 189 TYR A CA 1
ATOM 1537 C C . TYR A 1 189 ? 6.704 2.148 -15.941 1.00 84.44 189 TYR A C 1
ATOM 1539 O O . TYR A 1 189 ? 6.027 1.183 -16.289 1.00 84.44 189 TYR A O 1
ATOM 1547 N N . PHE A 1 190 ? 6.251 3.043 -15.068 1.00 80.56 190 PHE A N 1
ATOM 1548 C CA . PHE A 1 190 ? 4.994 2.822 -14.366 1.00 80.56 190 PHE A CA 1
ATOM 1549 C C . PHE A 1 190 ? 3.773 2.870 -15.281 1.00 80.56 190 PHE A C 1
ATOM 1551 O O . PHE A 1 190 ? 2.912 2.018 -15.122 1.00 80.56 190 PHE A O 1
ATOM 1558 N N . ASP A 1 191 ? 3.730 3.745 -16.293 1.00 77.50 191 ASP A N 1
ATOM 1559 C CA . ASP A 1 191 ? 2.593 3.782 -17.235 1.00 77.50 191 ASP A CA 1
ATOM 1560 C C . ASP A 1 191 ? 2.441 2.458 -18.019 1.00 77.50 191 ASP A C 1
ATOM 1562 O O . ASP A 1 191 ? 1.373 2.157 -18.550 1.00 77.50 191 ASP A O 1
ATOM 1566 N N . ARG A 1 192 ? 3.515 1.662 -18.125 1.00 77.69 192 ARG A N 1
ATOM 1567 C CA . ARG A 1 192 ? 3.488 0.343 -18.770 1.00 77.69 192 ARG A CA 1
ATOM 1568 C C . ARG A 1 192 ? 3.067 -0.779 -17.820 1.00 77.69 192 ARG A C 1
ATOM 1570 O O . ARG A 1 192 ? 2.440 -1.739 -18.270 1.00 77.69 192 ARG A O 1
ATOM 1577 N N . TYR A 1 193 ? 3.471 -0.698 -16.553 1.00 76.94 193 TYR A N 1
ATOM 1578 C CA . TYR A 1 193 ? 3.399 -1.814 -15.604 1.00 76.94 193 TYR A CA 1
ATOM 1579 C C . TYR A 1 193 ? 2.341 -1.638 -14.499 1.00 76.94 193 TYR A C 1
ATOM 1581 O O . TYR A 1 193 ? 1.936 -2.642 -13.919 1.00 76.94 193 TYR A O 1
ATOM 1589 N N . ILE A 1 194 ? 1.851 -0.418 -14.252 1.00 75.62 194 ILE A N 1
ATOM 1590 C CA . ILE A 1 194 ? 0.769 -0.095 -13.308 1.00 75.62 194 ILE A CA 1
ATOM 1591 C C . ILE A 1 194 ? -0.406 0.465 -14.109 1.00 75.62 194 ILE A C 1
ATOM 1593 O O . ILE A 1 194 ? -0.281 1.498 -14.761 1.00 75.62 194 ILE A O 1
ATOM 1597 N N . LYS A 1 195 ? -1.537 -0.245 -14.091 1.00 70.81 195 LYS A N 1
ATOM 1598 C CA . LYS A 1 195 ? -2.760 0.155 -14.813 1.00 70.81 195 LYS A CA 1
ATOM 1599 C C . LYS A 1 195 ? -3.776 0.885 -13.943 1.00 70.81 195 LYS A C 1
ATOM 1601 O O . LYS A 1 195 ? -4.714 1.457 -14.483 1.00 70.81 195 LYS A O 1
ATOM 1606 N N . ASP A 1 196 ? -3.615 0.794 -12.631 1.00 73.31 196 ASP A N 1
ATOM 1607 C CA . ASP A 1 196 ? -4.447 1.496 -11.669 1.00 73.31 196 ASP A CA 1
ATOM 1608 C C . ASP A 1 196 ? -3.922 2.931 -11.531 1.00 73.31 196 ASP A C 1
ATOM 1610 O O . ASP A 1 196 ? -2.817 3.150 -11.026 1.00 73.31 196 ASP A O 1
ATOM 1614 N N . ASP A 1 197 ? -4.680 3.894 -12.058 1.00 71.88 197 ASP A N 1
ATOM 1615 C CA . ASP A 1 197 ? -4.290 5.306 -12.094 1.00 71.88 197 ASP A CA 1
ATOM 1616 C C . ASP A 1 197 ? -4.221 5.930 -10.688 1.00 71.88 197 ASP A C 1
ATOM 1618 O O . ASP A 1 197 ? -3.417 6.842 -10.464 1.00 71.88 197 ASP A O 1
ATOM 1622 N N . ASP A 1 198 ? -5.001 5.421 -9.731 1.00 70.38 198 ASP A N 1
ATOM 1623 C CA . ASP A 1 198 ? -5.057 5.940 -8.365 1.00 70.38 198 ASP A CA 1
ATOM 1624 C C . ASP A 1 198 ? -3.830 5.485 -7.572 1.00 70.38 198 ASP A C 1
ATOM 1626 O O . ASP A 1 198 ? -3.128 6.311 -6.977 1.00 70.38 198 ASP A O 1
ATOM 1630 N N . ILE A 1 199 ? -3.482 4.201 -7.674 1.00 72.12 199 ILE A N 1
ATOM 1631 C CA . ILE A 1 199 ? -2.228 3.656 -7.138 1.00 72.12 199 ILE A CA 1
ATOM 1632 C C . ILE A 1 199 ? -1.021 4.319 -7.806 1.00 72.12 199 ILE A C 1
ATOM 1634 O O . ILE A 1 199 ? -0.065 4.723 -7.138 1.00 72.12 199 ILE A O 1
ATOM 1638 N N . LEU A 1 200 ? -1.059 4.486 -9.130 1.00 74.69 200 LEU A N 1
ATOM 1639 C CA . LEU A 1 200 ? -0.003 5.164 -9.873 1.00 74.69 200 LEU A CA 1
ATOM 1640 C C . LEU A 1 200 ? 0.191 6.607 -9.390 1.00 74.69 200 LEU A C 1
ATOM 1642 O O . LEU A 1 200 ? 1.330 7.061 -9.249 1.00 74.69 200 LEU A O 1
ATOM 1646 N N . SER A 1 201 ? -0.904 7.321 -9.129 1.00 78.19 201 SER A N 1
ATOM 1647 C CA . SER A 1 201 ? -0.887 8.667 -8.558 1.00 78.19 201 SER A CA 1
ATOM 1648 C C . SER A 1 201 ? -0.298 8.665 -7.144 1.00 78.19 201 SER A C 1
ATOM 1650 O O . SER A 1 201 ? 0.616 9.443 -6.866 1.00 78.19 201 SER A O 1
ATOM 1652 N N . ALA A 1 202 ? -0.734 7.753 -6.268 1.00 73.69 202 ALA A N 1
ATOM 1653 C CA . ALA A 1 202 ? -0.225 7.623 -4.899 1.00 73.69 202 ALA A CA 1
ATOM 1654 C C . ALA A 1 202 ? 1.291 7.354 -4.858 1.00 73.69 202 ALA A C 1
ATOM 1656 O O . ALA A 1 202 ? 2.029 8.030 -4.134 1.00 73.69 202 ALA A O 1
ATOM 1657 N N . ILE A 1 203 ? 1.771 6.439 -5.705 1.00 73.88 203 ILE A N 1
ATOM 1658 C CA . ILE A 1 203 ? 3.196 6.117 -5.851 1.00 73.88 203 ILE A CA 1
ATOM 1659 C C . ILE A 1 203 ? 3.980 7.333 -6.362 1.00 73.88 203 ILE A C 1
ATOM 1661 O O . ILE A 1 203 ? 5.016 7.682 -5.791 1.00 73.88 203 ILE A O 1
ATOM 1665 N N . LYS A 1 204 ? 3.486 8.011 -7.409 1.00 72.38 204 LYS A N 1
ATOM 1666 C CA . LYS A 1 204 ? 4.132 9.209 -7.982 1.00 72.38 204 LYS A CA 1
ATOM 1667 C C . LYS A 1 204 ? 4.174 10.386 -7.001 1.00 72.38 204 LYS A C 1
ATOM 1669 O O . LYS A 1 204 ? 5.090 11.200 -7.084 1.00 72.38 204 LYS A O 1
ATOM 1674 N N . ASN A 1 205 ? 3.235 10.453 -6.059 1.00 77.19 205 ASN A N 1
ATOM 1675 C CA . ASN A 1 205 ? 3.200 11.464 -5.000 1.00 77.19 205 ASN A CA 1
ATOM 1676 C C . ASN A 1 205 ? 4.108 11.133 -3.799 1.00 77.19 205 ASN A C 1
ATOM 1678 O O . ASN A 1 205 ? 4.116 11.878 -2.819 1.00 77.19 205 ASN A O 1
ATOM 1682 N N . GLY A 1 206 ? 4.892 10.049 -3.864 1.00 68.44 206 GLY A N 1
ATOM 1683 C CA . GLY A 1 206 ? 5.881 9.704 -2.839 1.00 68.44 206 GLY A CA 1
ATOM 1684 C C . GLY A 1 206 ? 5.293 8.999 -1.617 1.00 68.44 206 GLY A C 1
ATOM 1685 O O . GLY A 1 206 ? 5.914 9.002 -0.549 1.00 68.44 206 GLY A O 1
ATOM 1686 N N . ASN A 1 207 ? 4.105 8.391 -1.735 1.00 84.19 207 ASN A N 1
ATOM 1687 C CA . ASN A 1 207 ? 3.611 7.511 -0.683 1.00 84.19 207 ASN A CA 1
ATOM 1688 C C . ASN A 1 207 ? 4.350 6.168 -0.750 1.00 84.19 207 ASN A C 1
ATOM 1690 O O . ASN A 1 207 ? 3.930 5.219 -1.412 1.00 84.19 207 ASN A O 1
ATOM 1694 N N . TRP A 1 208 ? 5.496 6.117 -0.073 1.00 88.75 208 TRP A N 1
ATOM 1695 C CA . TRP A 1 208 ? 6.355 4.939 -0.057 1.00 88.75 208 TRP A CA 1
ATOM 1696 C C . TRP A 1 208 ? 5.644 3.711 0.524 1.00 88.75 208 TRP A C 1
ATOM 1698 O O . TRP A 1 208 ? 5.862 2.612 0.031 1.00 88.75 208 TRP A O 1
ATOM 1708 N N . SER A 1 209 ? 4.767 3.881 1.520 1.00 90.00 209 SER A N 1
ATOM 1709 C CA . SER A 1 209 ? 4.047 2.753 2.116 1.00 90.00 209 SER A CA 1
ATOM 1710 C C . SER A 1 209 ? 3.067 2.116 1.125 1.00 90.00 209 SER A C 1
ATOM 1712 O O . SER A 1 209 ? 3.116 0.908 0.928 1.00 90.00 209 SER A O 1
ATOM 1714 N N . GLU A 1 210 ? 2.289 2.916 0.392 1.00 87.38 210 GLU A N 1
ATOM 1715 C CA . GLU A 1 210 ? 1.385 2.412 -0.660 1.00 87.38 210 GLU A CA 1
ATOM 1716 C C . GLU A 1 210 ? 2.150 1.685 -1.764 1.00 87.38 210 GLU A C 1
ATOM 1718 O O . GLU A 1 210 ? 1.696 0.669 -2.277 1.00 87.38 210 GLU A O 1
ATOM 1723 N N . PHE A 1 211 ? 3.354 2.158 -2.109 1.00 88.81 211 PHE A N 1
ATOM 1724 C CA . PHE A 1 211 ? 4.198 1.461 -3.076 1.00 88.81 211 PHE A CA 1
ATOM 1725 C C . PHE A 1 211 ? 4.506 0.026 -2.630 1.00 88.81 211 PHE A C 1
ATOM 1727 O O . PHE A 1 211 ? 4.309 -0.902 -3.412 1.00 88.81 211 PHE A O 1
ATOM 1734 N N . TYR A 1 212 ? 4.967 -0.168 -1.389 1.00 91.62 212 TYR A N 1
ATOM 1735 C CA . TYR A 1 212 ? 5.315 -1.499 -0.879 1.00 91.62 212 TYR A CA 1
ATOM 1736 C C . TYR A 1 212 ? 4.087 -2.375 -0.616 1.00 91.62 212 TYR A C 1
ATOM 1738 O O . TYR A 1 212 ? 4.136 -3.576 -0.884 1.00 91.62 212 TYR A O 1
ATOM 1746 N N . ALA A 1 213 ? 2.994 -1.788 -0.127 1.00 90.94 213 ALA A N 1
ATOM 1747 C CA . ALA A 1 213 ? 1.742 -2.498 0.092 1.00 90.94 213 ALA A CA 1
ATOM 1748 C C . ALA A 1 213 ? 1.139 -2.993 -1.227 1.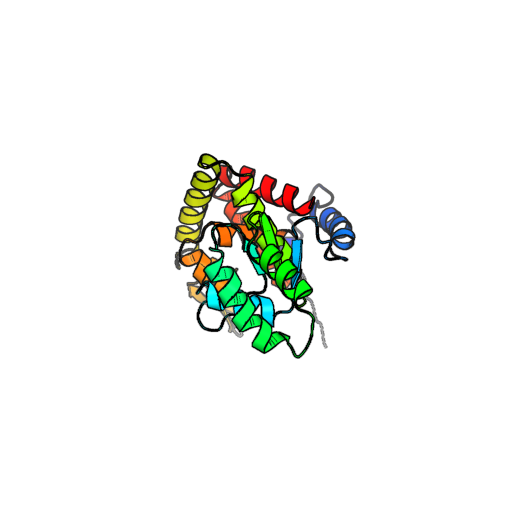00 90.94 213 ALA A C 1
ATOM 1750 O O . ALA A 1 213 ? 0.795 -4.170 -1.334 1.00 90.94 213 ALA A O 1
ATOM 1751 N N . TYR A 1 214 ? 1.122 -2.149 -2.263 1.00 85.94 214 TYR A N 1
ATOM 1752 C CA . TYR A 1 214 ? 0.665 -2.520 -3.599 1.00 85.94 214 TYR A CA 1
ATOM 1753 C C . TYR A 1 214 ? 1.494 -3.654 -4.208 1.00 85.94 214 TYR A C 1
ATOM 1755 O O . TYR A 1 214 ? 0.937 -4.670 -4.626 1.00 85.94 214 TYR A O 1
ATOM 1763 N N . ILE A 1 215 ? 2.827 -3.520 -4.254 1.00 85.00 215 ILE A N 1
ATOM 1764 C CA . ILE A 1 215 ? 3.663 -4.564 -4.871 1.00 85.00 215 ILE A CA 1
ATOM 1765 C C . ILE A 1 215 ? 3.607 -5.877 -4.078 1.00 85.00 215 ILE A C 1
ATOM 1767 O O . ILE A 1 215 ? 3.594 -6.936 -4.699 1.00 85.00 215 ILE A O 1
ATOM 1771 N N . GLY A 1 216 ? 3.505 -5.818 -2.743 1.00 88.06 216 GLY A N 1
ATOM 1772 C CA . GLY A 1 216 ? 3.371 -7.003 -1.894 1.00 88.06 216 GLY A CA 1
ATOM 1773 C C . GLY A 1 216 ? 2.034 -7.711 -2.095 1.00 88.06 216 GLY A C 1
ATOM 1774 O O . GLY A 1 216 ? 2.004 -8.927 -2.277 1.00 88.06 216 GLY A O 1
ATOM 1775 N N . ALA A 1 217 ? 0.937 -6.952 -2.152 1.00 86.00 217 ALA A N 1
ATOM 1776 C CA . ALA A 1 217 ? -0.392 -7.477 -2.450 1.00 86.00 217 ALA A CA 1
ATOM 1777 C C . ALA A 1 217 ? -0.431 -8.193 -3.806 1.00 86.00 217 ALA A C 1
ATOM 1779 O O . ALA A 1 217 ? -0.959 -9.298 -3.908 1.00 86.00 217 ALA A O 1
ATOM 1780 N N . MET A 1 218 ? 0.200 -7.608 -4.823 1.00 78.19 218 MET A N 1
ATOM 1781 C CA . MET A 1 218 ? 0.300 -8.193 -6.160 1.00 78.19 218 MET A CA 1
ATOM 1782 C C . MET A 1 218 ? 1.244 -9.400 -6.239 1.00 78.19 218 MET A C 1
ATOM 1784 O O . MET A 1 218 ? 0.995 -10.326 -7.006 1.00 78.19 218 MET A O 1
ATOM 1788 N N . GLU A 1 219 ? 2.326 -9.416 -5.459 1.00 81.31 219 GLU A N 1
ATOM 1789 C CA . GLU A 1 219 ? 3.256 -10.549 -5.411 1.00 81.31 219 GLU A CA 1
ATOM 1790 C C . GLU A 1 219 ? 2.650 -11.771 -4.706 1.00 81.31 219 GLU A C 1
ATOM 1792 O O . GLU A 1 219 ? 2.880 -12.906 -5.127 1.00 81.31 219 GLU A O 1
ATOM 1797 N N . ILE A 1 220 ? 1.865 -11.547 -3.650 1.00 82.12 220 ILE A N 1
ATOM 1798 C CA . ILE A 1 220 ? 1.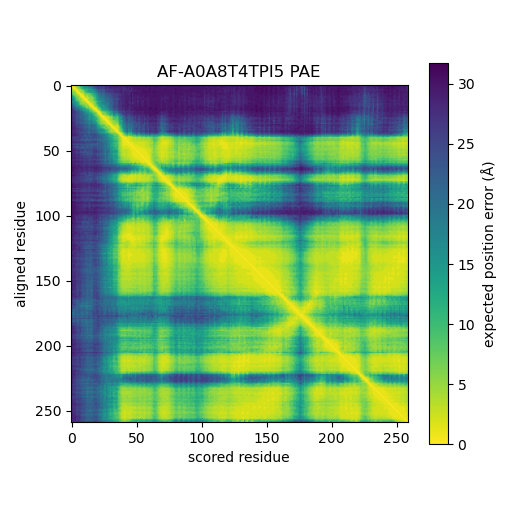242 -12.605 -2.843 1.00 82.12 220 ILE A CA 1
ATOM 1799 C C . ILE A 1 220 ? -0.066 -13.094 -3.477 1.00 82.12 220 ILE A C 1
ATOM 1801 O O . ILE A 1 220 ? -0.308 -14.300 -3.550 1.00 82.12 220 ILE A O 1
ATOM 1805 N N . CYS A 1 221 ? -0.895 -12.165 -3.954 1.00 77.38 221 CYS A N 1
ATOM 1806 C CA . CYS A 1 221 ? -2.196 -12.427 -4.563 1.00 77.38 221 CYS A CA 1
ATOM 1807 C C . CYS A 1 221 ? -2.222 -11.904 -6.009 1.00 77.38 221 CYS A C 1
ATOM 1809 O O . CYS A 1 221 ? -2.940 -10.945 -6.296 1.00 77.38 221 CYS A O 1
ATOM 1811 N N . PRO A 1 222 ? -1.459 -12.504 -6.941 1.00 70.00 222 PRO A N 1
ATOM 1812 C CA . PRO A 1 222 ? -1.509 -12.081 -8.331 1.00 70.00 222 PRO A CA 1
ATOM 1813 C C . PRO A 1 222 ? -2.891 -12.399 -8.915 1.00 70.00 222 PRO A C 1
ATOM 1815 O O . PRO A 1 222 ? -3.225 -13.562 -9.148 1.00 70.00 222 PRO A O 1
ATOM 1818 N N . GLU A 1 223 ? -3.709 -11.379 -9.174 1.00 58.81 223 GLU A N 1
ATOM 1819 C CA . GLU A 1 223 ? -4.965 -11.572 -9.897 1.00 58.81 223 GLU A CA 1
ATOM 1820 C C . GLU A 1 223 ? -4.726 -11.673 -11.418 1.00 58.81 223 GLU A C 1
ATOM 1822 O O . GLU A 1 223 ? -3.975 -10.896 -12.018 1.00 58.81 223 GLU A O 1
ATOM 1827 N N . GLY A 1 224 ? -5.416 -12.623 -12.063 1.00 50.59 224 GLY A N 1
ATOM 1828 C CA . GLY A 1 224 ? -5.677 -12.603 -13.506 1.00 50.59 224 GLY A CA 1
ATOM 1829 C C . GLY A 1 224 ? -4.877 -13.544 -14.420 1.00 50.59 224 GLY A C 1
ATOM 1830 O O . GLY A 1 224 ? -4.061 -14.360 -14.005 1.00 50.59 224 GLY A O 1
ATOM 1831 N N . ASP A 1 225 ? -5.175 -13.438 -15.724 1.00 49.75 225 ASP A N 1
ATOM 1832 C CA . ASP A 1 225 ? -4.493 -14.129 -16.839 1.00 49.75 225 ASP A CA 1
ATOM 1833 C C . ASP A 1 225 ? -2.971 -13.857 -16.788 1.00 49.75 225 ASP A C 1
ATOM 1835 O O . ASP A 1 225 ? -2.561 -12.772 -16.394 1.00 49.75 225 ASP A O 1
ATOM 1839 N N . LEU A 1 226 ? -2.116 -14.769 -17.269 1.00 47.12 226 LEU A N 1
ATOM 1840 C CA . LEU A 1 226 ? -0.643 -14.630 -17.338 1.00 47.12 226 LEU A CA 1
ATOM 1841 C C . LEU A 1 226 ? -0.166 -13.285 -17.930 1.00 47.12 226 LEU A C 1
ATOM 1843 O O . LEU A 1 226 ? 0.931 -12.816 -17.637 1.00 47.12 226 LEU A O 1
ATOM 1847 N N . ARG A 1 227 ? -0.994 -12.641 -18.762 1.00 45.47 227 ARG A N 1
ATOM 1848 C CA . ARG A 1 227 ? -0.761 -11.301 -19.338 1.00 45.47 227 ARG A CA 1
ATOM 1849 C C . ARG A 1 227 ? -0.928 -10.141 -18.342 1.00 45.47 227 ARG A C 1
ATOM 1851 O O . ARG A 1 227 ? -0.502 -9.028 -18.643 1.00 45.47 227 ARG A O 1
ATOM 1858 N N . GLN A 1 228 ? -1.557 -10.382 -17.197 1.00 51.09 228 GLN A N 1
ATOM 1859 C CA . GLN A 1 228 ? -1.770 -9.440 -16.098 1.00 51.09 228 GLN A CA 1
ATOM 1860 C C . GLN A 1 228 ? -0.639 -9.490 -15.066 1.00 51.09 228 GLN A C 1
ATOM 1862 O O . GLN A 1 228 ? -0.401 -8.472 -14.431 1.00 51.09 228 GLN A O 1
ATOM 1867 N N . LEU A 1 229 ? 0.170 -10.561 -15.036 1.00 62.66 229 LEU A N 1
ATOM 1868 C CA . LEU A 1 229 ? 1.398 -10.698 -14.224 1.00 62.66 229 LEU A CA 1
ATOM 18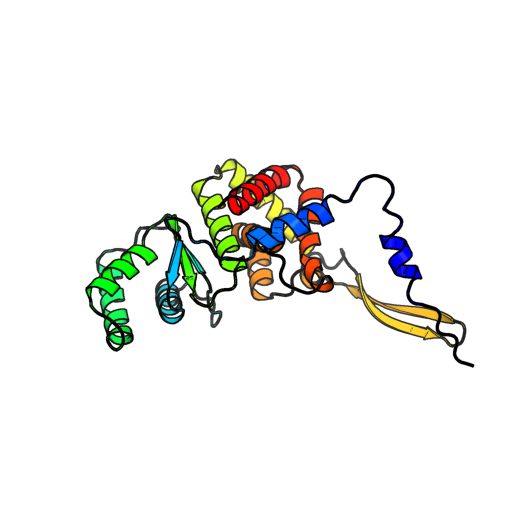69 C C . LEU A 1 229 ? 2.519 -9.714 -14.598 1.00 62.66 229 LEU A C 1
ATOM 1871 O O . LEU A 1 229 ? 3.624 -9.771 -14.065 1.00 62.66 229 LEU A O 1
ATOM 1875 N N . ILE A 1 230 ? 2.259 -8.803 -15.537 1.00 61.72 230 ILE A N 1
ATOM 1876 C CA . ILE A 1 230 ? 3.190 -7.758 -15.948 1.00 61.72 230 ILE A CA 1
ATOM 1877 C C . ILE A 1 230 ? 3.645 -6.910 -14.746 1.00 61.72 230 ILE A C 1
ATOM 1879 O O . ILE A 1 230 ? 4.803 -6.494 -14.718 1.00 61.72 230 ILE A O 1
ATOM 1883 N N . HIS A 1 231 ? 2.793 -6.746 -13.728 1.00 65.00 231 HIS A N 1
ATOM 1884 C CA . HIS A 1 231 ? 3.113 -6.053 -12.479 1.00 65.00 231 HIS A CA 1
ATOM 1885 C C . HIS A 1 231 ? 4.223 -6.743 -11.665 1.00 65.00 231 HIS A C 1
ATOM 1887 O O . HIS A 1 231 ? 4.957 -6.047 -10.973 1.00 65.00 231 HIS A O 1
ATOM 1893 N N . LEU A 1 232 ? 4.446 -8.062 -11.805 1.00 73.88 232 LEU A N 1
ATOM 1894 C CA . LEU A 1 232 ? 5.538 -8.779 -11.121 1.00 73.88 232 LEU A CA 1
ATOM 1895 C C . LEU A 1 232 ? 6.931 -8.326 -11.592 1.00 73.88 232 LEU A C 1
ATOM 1897 O O . LEU A 1 232 ? 7.932 -8.548 -10.911 1.00 73.88 232 LEU A O 1
ATOM 1901 N N . ASN A 1 233 ? 7.017 -7.619 -12.725 1.00 79.06 233 ASN A N 1
ATOM 1902 C CA . ASN A 1 233 ? 8.263 -6.967 -13.128 1.00 79.06 233 ASN A CA 1
ATOM 1903 C C . ASN A 1 233 ? 8.653 -5.827 -12.180 1.00 79.06 233 ASN A C 1
ATOM 1905 O O . ASN A 1 233 ? 9.832 -5.485 -12.109 1.00 79.06 233 ASN A O 1
ATOM 1909 N N . ILE A 1 234 ? 7.695 -5.220 -11.471 1.00 80.94 234 ILE A N 1
ATOM 1910 C CA . ILE A 1 234 ? 7.942 -4.122 -10.531 1.00 80.94 234 ILE A CA 1
ATOM 1911 C C . ILE A 1 234 ? 8.804 -4.600 -9.352 1.00 80.94 234 ILE A C 1
ATOM 1913 O O . ILE A 1 234 ? 9.919 -4.084 -9.247 1.00 80.94 234 ILE A O 1
ATOM 1917 N N . PRO A 1 235 ? 8.398 -5.592 -8.527 1.00 81.00 235 PRO A N 1
ATOM 1918 C CA . PRO A 1 235 ? 9.235 -6.072 -7.426 1.00 81.00 235 PRO A CA 1
ATOM 1919 C C . PRO A 1 235 ? 10.562 -6.668 -7.920 1.00 81.00 235 PRO A C 1
ATOM 1921 O O . PRO A 1 235 ? 11.605 -6.450 -7.300 1.00 81.00 235 PRO A O 1
ATOM 1924 N N . TYR A 1 236 ? 10.574 -7.337 -9.083 1.00 83.94 236 TYR A N 1
ATOM 1925 C CA . TYR A 1 236 ? 11.815 -7.836 -9.683 1.00 83.94 236 TYR A CA 1
ATOM 1926 C C . TYR A 1 236 ? 12.803 -6.706 -10.007 1.00 83.94 236 TYR A C 1
ATOM 1928 O O . TYR A 1 236 ? 13.950 -6.742 -9.558 1.00 83.94 236 TYR A O 1
ATOM 1936 N N . THR A 1 237 ? 12.370 -5.699 -10.772 1.00 85.31 237 THR A N 1
ATOM 1937 C CA . THR A 1 237 ? 13.230 -4.588 -11.212 1.00 85.31 237 THR A CA 1
ATOM 1938 C C . THR A 1 237 ? 13.646 -3.722 -10.027 1.00 85.31 237 THR A C 1
ATOM 1940 O O . THR A 1 237 ? 14.821 -3.375 -9.915 1.00 85.31 237 THR A O 1
ATOM 1943 N N . PHE A 1 238 ? 12.723 -3.452 -9.099 1.00 86.38 238 PHE A N 1
ATOM 1944 C CA . PHE A 1 238 ? 13.028 -2.776 -7.840 1.00 86.38 238 PHE A CA 1
ATOM 1945 C C . PHE A 1 238 ? 14.150 -3.499 -7.086 1.00 86.38 238 PHE A C 1
ATOM 1947 O O . PHE A 1 238 ? 15.157 -2.889 -6.737 1.00 86.38 238 PHE A O 1
ATOM 1954 N N . GLY A 1 239 ? 14.037 -4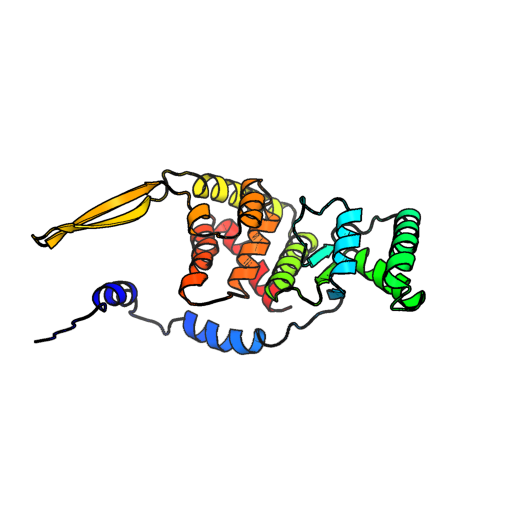.820 -6.921 1.00 84.75 239 GLY A N 1
ATOM 1955 C CA . GLY A 1 239 ? 15.035 -5.611 -6.211 1.00 84.75 239 GLY A CA 1
ATOM 1956 C C . GLY A 1 239 ? 16.402 -5.705 -6.901 1.00 84.75 239 GLY A C 1
ATOM 1957 O O . GLY A 1 239 ? 17.396 -5.960 -6.225 1.00 84.75 239 GLY A O 1
ATOM 1958 N N . GLN A 1 240 ? 16.473 -5.514 -8.223 1.00 86.88 240 GLN A N 1
ATOM 1959 C CA . GLN A 1 240 ? 17.748 -5.402 -8.948 1.00 86.88 240 GLN A CA 1
ATOM 1960 C C . GLN A 1 240 ? 18.409 -4.035 -8.731 1.00 86.88 240 GLN A C 1
ATOM 1962 O O . GLN A 1 240 ? 19.632 -3.950 -8.668 1.00 86.88 240 GLN A O 1
ATOM 1967 N N . MET A 1 241 ? 17.609 -2.971 -8.622 1.00 86.69 241 MET A N 1
ATOM 1968 C CA . MET A 1 241 ? 18.103 -1.606 -8.415 1.00 86.69 241 MET A CA 1
ATOM 1969 C C . MET A 1 241 ? 18.480 -1.322 -6.959 1.00 86.69 241 MET A C 1
ATOM 1971 O O . MET A 1 241 ? 19.436 -0.590 -6.717 1.00 86.69 241 MET A O 1
ATOM 1975 N N . HIS A 1 242 ? 17.744 -1.911 -6.016 1.00 91.69 242 HIS A N 1
ATOM 1976 C CA . HIS A 1 242 ? 17.851 -1.656 -4.581 1.00 91.69 242 HIS A CA 1
ATOM 1977 C C . HIS A 1 242 ? 17.983 -2.969 -3.792 1.00 91.69 242 HIS A C 1
ATOM 1979 O O . HIS A 1 242 ? 17.066 -3.345 -3.051 1.00 91.69 242 HIS A O 1
ATOM 1985 N N . PRO A 1 243 ? 19.092 -3.721 -3.948 1.00 89.12 243 PRO A N 1
ATOM 1986 C CA . PRO A 1 243 ? 19.297 -4.990 -3.246 1.00 89.12 243 PRO A CA 1
ATOM 1987 C C . PRO A 1 243 ? 19.248 -4.846 -1.715 1.00 89.12 243 PRO A C 1
ATOM 1989 O O . PRO A 1 243 ? 18.818 -5.769 -1.022 1.00 89.12 243 PRO A O 1
ATOM 1992 N N . GLU A 1 244 ? 19.634 -3.686 -1.184 1.00 86.88 244 GLU A N 1
ATOM 1993 C CA . GLU A 1 244 ? 19.537 -3.333 0.233 1.00 86.88 244 GLU A CA 1
ATOM 1994 C C . GLU A 1 244 ? 18.086 -3.259 0.727 1.00 86.88 244 GLU A C 1
ATOM 1996 O O . GLU A 1 244 ? 17.764 -3.810 1.780 1.00 86.88 244 GLU A O 1
ATOM 2001 N N . ALA A 1 245 ? 17.193 -2.645 -0.052 1.00 92.75 245 ALA A N 1
ATOM 2002 C CA . ALA A 1 245 ? 15.774 -2.545 0.274 1.00 92.75 245 ALA A CA 1
ATOM 2003 C C . ALA A 1 245 ? 15.043 -3.869 0.020 1.00 92.75 245 ALA A C 1
ATOM 2005 O O . ALA A 1 245 ? 14.121 -4.221 0.756 1.00 92.75 245 ALA A O 1
ATOM 2006 N N . LYS A 1 246 ? 15.500 -4.649 -0.970 1.00 89.94 246 LYS A N 1
ATOM 2007 C CA . LYS A 1 246 ? 14.958 -5.975 -1.291 1.00 89.94 246 LYS A CA 1
ATOM 2008 C C . LYS A 1 246 ? 14.988 -6.922 -0.094 1.00 89.94 246 LYS A C 1
ATOM 2010 O O . LYS A 1 246 ? 14.039 -7.668 0.107 1.00 89.94 246 LYS A O 1
ATOM 2015 N N . GLY A 1 247 ? 16.056 -6.898 0.706 1.00 90.62 247 GLY A N 1
ATOM 2016 C CA . GLY A 1 247 ? 16.153 -7.746 1.897 1.00 90.62 247 GLY A CA 1
ATOM 2017 C C . GLY A 1 247 ? 15.048 -7.460 2.920 1.00 90.62 247 GLY A C 1
ATOM 2018 O O . GLY A 1 247 ? 14.450 -8.390 3.455 1.00 90.62 247 GLY A O 1
ATOM 2019 N N . ILE A 1 248 ? 14.747 -6.178 3.148 1.00 93.75 248 ILE A N 1
ATOM 2020 C CA . ILE A 1 248 ? 13.672 -5.740 4.049 1.00 93.75 248 ILE A CA 1
ATOM 2021 C C . ILE A 1 248 ? 12.312 -6.118 3.453 1.00 93.75 248 ILE A C 1
ATOM 2023 O O . ILE A 1 248 ? 11.502 -6.741 4.133 1.00 93.75 248 ILE A O 1
ATOM 2027 N N . TYR A 1 249 ? 12.098 -5.806 2.173 1.00 92.88 249 TYR A N 1
ATOM 2028 C CA . TYR A 1 249 ? 10.863 -6.115 1.453 1.00 92.88 249 TYR A CA 1
ATOM 2029 C C . TYR A 1 249 ? 10.537 -7.615 1.451 1.00 92.88 249 TYR A C 1
ATOM 2031 O O . TYR A 1 249 ? 9.428 -8.000 1.804 1.00 92.88 249 TYR A O 1
ATOM 2039 N N . ASN A 1 250 ? 11.511 -8.473 1.136 1.00 91.06 250 ASN A N 1
ATOM 2040 C CA . ASN A 1 250 ? 11.311 -9.921 1.140 1.00 91.06 250 ASN A CA 1
ATOM 2041 C C . ASN A 1 250 ? 10.870 -10.426 2.517 1.00 91.06 250 ASN A C 1
ATOM 2043 O O . ASN A 1 250 ? 9.993 -11.276 2.602 1.00 91.06 250 ASN A O 1
ATOM 2047 N N . ARG A 1 251 ? 11.451 -9.892 3.600 1.00 92.94 251 ARG A N 1
ATOM 2048 C CA . ARG A 1 251 ? 11.037 -10.259 4.957 1.00 92.94 251 ARG A CA 1
ATOM 2049 C C . ARG A 1 251 ? 9.594 -9.838 5.235 1.00 92.94 251 ARG A C 1
ATOM 2051 O O . ARG A 1 251 ? 8.852 -10.626 5.799 1.00 92.94 251 ARG A O 1
ATOM 2058 N N . MET A 1 252 ? 9.189 -8.640 4.809 1.00 93.56 252 MET A N 1
ATOM 2059 C CA . MET A 1 252 ? 7.797 -8.185 4.934 1.00 93.56 252 MET A CA 1
ATOM 2060 C C . MET A 1 252 ? 6.831 -9.128 4.206 1.00 93.56 252 MET A C 1
ATOM 2062 O O . MET A 1 252 ? 5.830 -9.540 4.779 1.00 93.56 252 MET A O 1
ATOM 2066 N N . VAL A 1 253 ? 7.151 -9.492 2.960 1.00 90.56 253 VAL A N 1
ATOM 2067 C CA . VAL A 1 253 ? 6.324 -10.381 2.132 1.00 90.56 253 VAL A CA 1
ATOM 2068 C C . VAL A 1 253 ? 6.184 -11.768 2.755 1.00 90.56 253 VAL A C 1
ATOM 2070 O O . VAL A 1 253 ? 5.076 -12.292 2.808 1.00 90.56 253 VAL A O 1
ATOM 2073 N N . GLU A 1 254 ? 7.279 -12.369 3.222 1.00 89.31 254 GLU A N 1
ATOM 2074 C CA . GLU A 1 254 ? 7.226 -13.701 3.838 1.00 89.31 254 GLU A CA 1
ATOM 2075 C C . GLU A 1 254 ? 6.408 -13.698 5.134 1.00 89.31 254 GLU A C 1
ATOM 2077 O O . GLU A 1 254 ? 5.548 -14.552 5.311 1.00 89.31 254 GLU A O 1
ATOM 2082 N N . GLU A 1 255 ? 6.579 -12.691 5.989 1.00 89.69 255 GLU A N 1
ATOM 2083 C CA . GLU A 1 255 ? 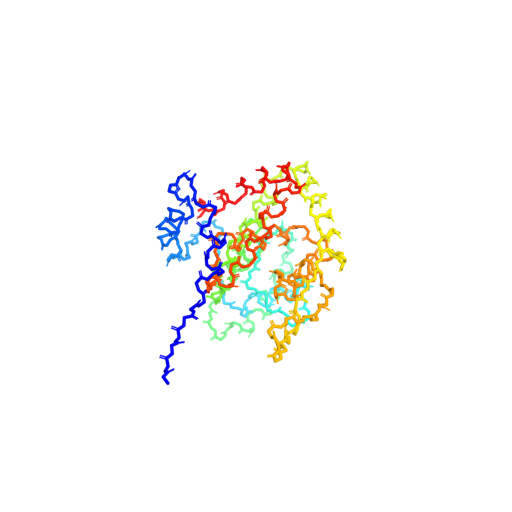5.813 -12.580 7.237 1.00 89.69 255 GLU A CA 1
ATOM 2084 C C . GLU A 1 255 ? 4.315 -12.381 6.973 1.00 89.69 255 GLU A C 1
ATOM 2086 O O . GLU A 1 255 ? 3.482 -13.036 7.591 1.00 89.69 255 GLU A O 1
ATOM 2091 N N . VAL A 1 256 ? 3.949 -11.537 6.002 1.00 88.69 256 VAL A N 1
ATOM 2092 C CA . VAL A 1 256 ? 2.539 -11.305 5.649 1.00 88.69 256 VAL A CA 1
ATOM 2093 C C . VAL A 1 256 ? 1.883 -12.538 5.011 1.00 88.69 256 VAL A C 1
ATOM 2095 O O . VAL A 1 256 ? 0.677 -12.724 5.175 1.00 88.69 256 VAL A O 1
ATOM 2098 N N . LYS A 1 257 ? 2.643 -13.399 4.317 1.00 82.25 257 LYS A N 1
ATOM 2099 C CA . LYS A 1 257 ? 2.145 -14.701 3.824 1.00 82.25 257 LYS A CA 1
ATOM 2100 C C . LYS A 1 257 ? 1.871 -15.693 4.954 1.00 82.25 257 LYS A C 1
ATOM 2102 O O . LYS A 1 257 ? 1.023 -16.568 4.800 1.00 82.25 257 LYS A O 1
ATOM 2107 N N . GLU A 1 258 ? 2.623 -15.611 6.048 1.00 75.19 258 GLU A N 1
ATOM 2108 C CA . GLU A 1 258 ? 2.432 -16.481 7.212 1.00 75.19 258 GLU A CA 1
ATOM 2109 C C . GLU A 1 258 ? 1.238 -16.056 8.079 1.00 75.19 258 GLU A C 1
ATOM 2111 O O . GLU A 1 258 ? 0.784 -16.847 8.911 1.00 75.19 258 GLU A O 1
ATOM 2116 N N . TRP A 1 259 ? 0.710 -14.843 7.874 1.00 71.94 259 TRP A N 1
ATOM 2117 C CA . TRP A 1 259 ? -0.513 -14.373 8.521 1.00 71.94 259 TRP A CA 1
ATOM 2118 C C . TRP A 1 259 ? -1.769 -14.956 7.847 1.00 71.94 259 TRP A C 1
ATOM 2120 O O . TRP A 1 259 ? -2.750 -15.288 8.549 1.00 71.94 259 TRP A O 1
#

Nearest PDB structures (foldseek):
  1d2t-assembly1_A  TM=2.003E-01  e=3.588E+00  Shimwellia blattae

Foldseek 3Di:
DDDDDDPCVVVVVVVVPDDDDDPVVVVVVVVLVVLPPDLDDDVQEDADAQVLVVLLCVLVVNDDPPDRDFKAQAAALPQDPVNLVVSLVVCCVVCVVPDDSVVSVVSSCSVRDHLHIYGYPPHDSLSLLLRLLVSCCRPPDDPVLVVLLLVLLVVLLVQQQDLVNDWDFDDWDQDPVRDIDTDIGRDGNCVVQPPPVVLVVCSNVSVSSSVLSVLLSCVSPPDDDPVNNSNVVVLVVSCVSRVVSNVVSVVSSVVSSVD

Secondary structure (DSSP, 8-state):
------THHHHHHHGGG-SSS--HHHHHHHHHHHHTT-----TTEEEE-HHHHHHHHHHHT---TTPPP-EEE-------HHHHHHHHHHHHHHHTTT--HHHHHHHHHHHHSTT-EEEETT--HHHHHHHHHHHHHHHHS-HHHHHHHHHHHHHHHHHHT-TTSEEEEEEEEE-TTS-EEEEEEEE-HHHHH---HHHHHHHHTT-HHHHHHHHHHHHHS--SSTTTGGGGHHHHHHHHH-HHHHHHHHHHHHHHHH-

pLDDT: mean 72.45, std 19.25, range [27.05, 96.69]

Sequence (259 aa):
MKKRILPYLIAGLIGMAGLNGRTDAQAQYEGVEKWLQARVLQEGEYEVPQKVLDAWVEFRKEAPNGIGINGFYQTDGKYSKETIDYLKEKFSKEISSMHDKNYSDSLFNILSTKGNIVISENAPKEILVHERMHKYMEENLTEKEKAGLREAQDNFVKWGSDRNNLEEITQIWTHKDGRVEYKTKKVTYFDRYIKDDDILSAIKNGNWSEFYAYIGAMEICPEGDLRQLIHLNIPYTFGQMHPEAKGIYNRMVEEVKEW

Radius of gyration: 22.95 Å; Cα contacts (8 Å, |Δi|>4): 267; chains: 1; bounding box: 52×40×73 Å